Protein 3GZ7 (pdb70)

Sequence (191 aa):
FQGIQEIASILVQPGREADFEAGVAQARPLFRARGCHGVALHRSIEAPQRYTLVVDWETVDNHVDFRQSADFQEWRKLVGECFAEPPQVHHEQKVLQGIQEIASSILVQPGREADFEAGVAQARPLFRARGCHGVALHRSIEAPQRYTLVVDWETVDNHVDFRQSADFQEWRKLVGECFAEPPQVHHEQKVL

Secondary structure (DSSP, 8-state):
----EEEEEEEBPTT-HHHHHHHHHHHGGG---TTEEEEEEEEESSSTTEEEEEEEESSTTT--TTTTSHHHHHHHHHHGGGBSSPPEEEEEEE--/---EEEEEEEBPTT-HHHHHHHHHHTTTT---TTEEEEEEEEESSSTTEEEEEEEESSTTT--TTTTSHHHHHHHHHHGGGBSSPPEEEEEEE--

Radius of gyration: 17.56 Å; Cα contacts (8 Å, |Δi|>4): 369; chains: 2; bounding box: 29×44×44 Å

Structure (mmCIF, N/CA/C/O backbone):
data_3GZ7
#
_entry.id   3GZ7
#
_cell.length_a   103.692
_cell.length_b   55.807
_cell.length_c   40.658
_cell.angle_alpha   90.000
_cell.angle_beta   97.280
_cell.angle_gamma   90.000
#
_symmetry.space_group_name_H-M   'C 1 2 1'
#
loop_
_entity.id
_entity.type
_entity.pdbx_description
1 polymer 'Putative antibiotic biosynthesis monooxygenase'
2 non-polymer 'CITRIC ACID'
3 water water
#
loop_
_atom_site.group_PDB
_atom_site.id
_atom_site.type_symbol
_atom_site.label_atom_id
_atom_site.label_alt_id
_atom_site.label_comp_id
_atom_site.label_asym_id
_atom_site.label_entity_id
_atom_site.label_seq_id
_atom_site.pdbx_PDB_ins_code
_atom_site.Cartn_x
_atom_site.Cartn_y
_atom_site.Cartn_z
_atom_site.occupancy
_atom_site.B_iso_or_equiv
_atom_site.auth_seq_id
_atom_site.auth_comp_id
_atom_site.auth_asym_id
_atom_site.auth_atom_id
_atom_site.pdbx_PDB_model_num
ATOM 1 N N . PHE A 1 17 ? 12.381 34.496 2.871 1.00 53.43 -2 PHE A N 1
ATOM 2 C CA . PHE A 1 17 ? 13.681 34.585 2.117 1.00 54.86 -2 PHE A CA 1
ATOM 3 C C . PHE A 1 17 ? 13.937 33.362 1.182 1.00 54.69 -2 PHE A C 1
ATOM 4 O O . PHE A 1 17 ? 13.242 32.344 1.260 1.00 52.67 -2 PHE A O 1
ATOM 12 N N . GLN A 1 18 ? 14.933 33.481 0.299 1.00 54.61 -1 GLN A N 1
ATOM 13 C CA . GLN A 1 18 ? 15.235 32.441 -0.693 1.00 53.36 -1 GLN A CA 1
ATOM 14 C C . GLN A 1 18 ? 16.288 31.464 -0.167 1.00 51.72 -1 GLN A C 1
ATOM 15 O O . GLN A 1 18 ? 17.456 31.822 0.017 1.00 53.18 -1 GLN A O 1
ATOM 21 N N . GLY A 1 19 ? 15.852 30.225 0.045 1.00 47.42 0 GLY A N 1
ATOM 22 C CA . GLY A 1 19 ? 16.667 29.175 0.603 1.00 43.31 0 GLY A CA 1
ATOM 23 C C . GLY A 1 19 ? 15.816 28.054 1.186 1.00 36.95 0 GLY A C 1
ATOM 24 O O . GLY A 1 19 ? 14.615 27.993 0.976 1.00 35.74 0 GLY A O 1
ATOM 33 N N . ILE A 1 21 ? 13.714 25.298 3.334 1.00 22.10 2 ILE A N 1
ATOM 34 C CA . ILE A 1 21 ? 12.660 25.226 4.324 1.00 18.34 2 ILE A CA 1
ATOM 35 C C . ILE A 1 21 ? 12.707 23.866 5.037 1.00 16.30 2 ILE A C 1
ATOM 36 O O . ILE A 1 21 ? 13.329 22.923 4.554 1.00 15.72 2 ILE A O 1
ATOM 41 N N . GLN A 1 22 ? 12.111 23.808 6.224 1.00 16.80 3 GLN A N 1
ATOM 42 C CA . GLN A 1 22 ? 11.995 22.574 6.994 1.00 19.30 3 GLN A CA 1
ATOM 43 C C . GLN A 1 22 ? 10.532 22.194 7.182 1.00 17.81 3 GLN A C 1
ATOM 44 O O . GLN A 1 22 ? 9.721 22.997 7.605 1.00 22.46 3 GLN A O 1
ATOM 50 N N . GLU A 1 23 ? 10.196 20.990 6.779 1.00 15.21 4 GLU A N 1
ATOM 51 C CA . GLU A 1 23 ? 8.960 20.360 7.165 1.00 13.93 4 GLU A CA 1
ATOM 52 C C . GLU A 1 23 ? 9.151 19.918 8.595 1.00 13.35 4 GLU A C 1
ATOM 53 O O . GLU A 1 23 ? 10.168 19.300 8.901 1.00 12.28 4 GLU A O 1
ATOM 59 N N . ILE A 1 24 ? 8.174 20.229 9.455 1.00 14.38 5 ILE A N 1
ATOM 60 C CA . ILE A 1 24 ? 8.104 19.747 10.866 1.00 14.05 5 ILE A CA 1
ATOM 61 C C . ILE A 1 24 ? 6.889 18.855 10.982 1.00 13.70 5 ILE A C 1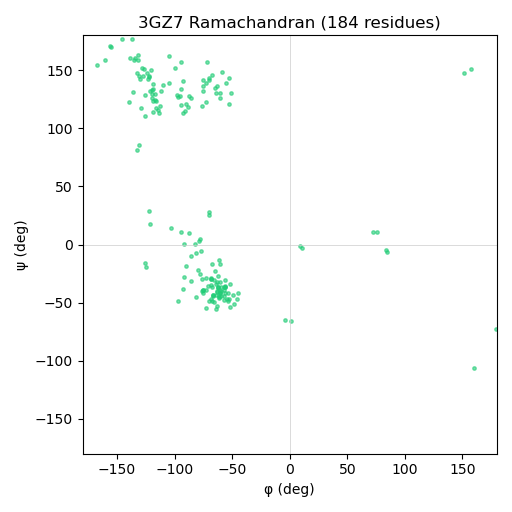
ATOM 62 O O . ILE A 1 24 ? 5.794 19.310 10.771 1.00 13.80 5 ILE A O 1
ATOM 67 N N . ALA A 1 25 ? 7.083 17.575 11.259 1.00 16.26 6 ALA A N 1
ATOM 68 C CA . ALA A 1 25 ? 6.001 16.630 11.456 1.00 12.60 6 ALA A CA 1
ATOM 69 C C . ALA A 1 25 ? 6.009 16.173 12.925 1.00 14.87 6 ALA A C 1
ATOM 70 O O . ALA A 1 25 ? 6.985 15.540 13.364 1.00 14.09 6 ALA A O 1
ATOM 72 N N . SER A 1 26 ? 4.975 16.539 13.688 1.00 13.96 7 SER A N 1
ATOM 73 C CA . SER A 1 26 ? 4.822 16.120 15.079 1.00 14.83 7 SER A CA 1
ATOM 74 C C . SER A 1 26 ? 4.040 14.860 15.090 1.00 15.78 7 SER A C 1
ATOM 75 O O . SER A 1 26 ? 2.857 14.853 14.715 1.00 16.86 7 SER A O 1
ATOM 78 N N . ILE A 1 27 ? 4.692 13.802 15.531 1.00 12.67 8 ILE A N 1
ATOM 79 C CA . ILE A 1 27 ? 4.150 12.465 15.454 1.00 14.50 8 ILE A CA 1
ATOM 80 C C . ILE A 1 27 ? 3.814 11.981 16.871 1.00 14.86 8 ILE A C 1
ATOM 81 O O . ILE A 1 27 ? 4.570 12.250 17.814 1.00 16.33 8 ILE A O 1
ATOM 86 N N . LEU A 1 28 ? 2.660 11.344 17.045 1.00 14.51 9 LEU A N 1
ATOM 87 C CA . LEU A 1 28 ? 2.348 10.637 18.276 1.00 13.38 9 LEU A CA 1
ATOM 88 C C . LEU A 1 28 ? 2.284 9.122 17.976 1.00 15.53 9 LEU A C 1
ATOM 89 O O . LEU A 1 28 ? 1.486 8.670 17.145 1.00 15.36 9 LEU A O 1
ATOM 94 N N . VAL A 1 29 ? 3.161 8.354 18.632 1.00 14.90 10 VAL A N 1
ATOM 95 C CA . VAL A 1 29 ? 3.282 6.939 18.386 1.00 16.58 10 VAL A CA 1
ATOM 96 C C . VAL A 1 29 ? 2.372 6.211 19.388 1.00 18.59 10 VAL A C 1
ATOM 97 O O . VAL A 1 29 ? 2.268 6.598 20.540 1.00 13.70 10 VAL A O 1
ATOM 101 N N . GLN A 1 30 ? 1.707 5.165 18.916 1.00 22.51 11 GLN A N 1
ATOM 102 C CA . GLN A 1 30 ? 0.938 4.255 19.758 1.00 25.25 11 GLN A CA 1
ATOM 103 C C . GLN A 1 30 ? 1.815 3.657 20.886 1.00 26.68 11 GLN A C 1
ATOM 104 O O . GLN A 1 30 ? 2.979 3.272 20.651 1.00 23.41 11 GLN A O 1
ATOM 110 N N . PRO A 1 31 ? 1.241 3.550 22.105 1.00 29.66 12 PRO A N 1
ATOM 111 C CA . PRO A 1 31 ? 1.976 3.062 23.272 1.00 29.01 12 PRO A CA 1
ATOM 112 C C . PRO A 1 31 ? 2.659 1.749 22.971 1.00 28.91 12 PRO A C 1
ATOM 113 O O . PRO A 1 31 ? 2.014 0.844 22.446 1.00 28.98 12 PRO A O 1
ATOM 117 N N . GLY A 1 32 ? 3.948 1.638 23.290 1.00 29.87 13 GLY A N 1
ATOM 118 C CA . GLY A 1 32 ? 4.689 0.435 22.983 1.00 30.00 13 GLY A CA 1
ATOM 119 C C . GLY A 1 32 ? 5.273 0.302 21.581 1.00 30.37 13 GLY A C 1
ATOM 120 O O . GLY A 1 32 ? 5.991 -0.654 21.326 1.00 32.16 13 GLY A O 1
ATOM 121 N N . ARG A 1 33 ? 5.007 1.238 20.666 1.00 30.14 14 ARG A N 1
ATOM 122 C CA . ARG A 1 33 ? 5.461 1.089 19.253 1.00 30.55 14 ARG A CA 1
ATOM 123 C C . ARG A 1 33 ? 6.700 1.938 18.885 1.00 28.99 14 ARG A C 1
ATOM 124 O O . ARG A 1 33 ? 7.059 2.090 17.721 1.00 25.54 14 ARG A O 1
ATOM 132 N N . GLU A 1 34 ? 7.372 2.446 19.908 1.00 27.20 15 GLU A N 1
ATOM 133 C CA . GLU A 1 34 ? 8.397 3.439 19.733 1.00 27.20 15 GLU A CA 1
ATOM 134 C C . GLU A 1 34 ? 9.604 2.845 19.032 1.00 26.13 15 GLU A C 1
ATOM 135 O O . GLU A 1 34 ? 10.114 3.439 18.098 1.00 25.19 15 GLU A O 1
ATOM 141 N N . ALA A 1 35 ? 10.054 1.671 19.480 1.00 26.82 16 ALA A N 1
ATOM 142 C CA . ALA A 1 35 ? 11.200 0.984 18.887 1.00 26.99 16 ALA A CA 1
ATOM 143 C C . ALA A 1 35 ? 10.913 0.600 17.442 1.00 26.50 16 ALA A C 1
ATOM 144 O O . ALA A 1 35 ? 11.774 0.698 16.564 1.00 28.99 16 ALA A O 1
ATOM 146 N N . ASP A 1 36 ? 9.689 0.153 17.207 1.00 28.57 17 ASP A N 1
ATOM 147 C CA . ASP A 1 36 ? 9.225 -0.216 15.882 1.00 27.71 17 ASP A CA 1
ATOM 148 C C . ASP A 1 36 ? 9.269 1.017 14.997 1.00 25.52 17 ASP A C 1
ATOM 149 O O . ASP A 1 36 ? 9.578 0.927 13.802 1.00 21.92 17 ASP A O 1
ATOM 154 N N . PHE A 1 37 ? 8.941 2.166 15.589 1.00 23.98 18 PHE A N 1
ATOM 155 C CA . PHE A 1 37 ? 8.813 3.396 14.812 1.00 23.64 18 PHE A CA 1
ATOM 156 C C . PHE A 1 37 ? 10.190 3.852 14.416 1.00 20.99 18 PHE A C 1
ATOM 157 O O . PHE A 1 37 ? 10.481 4.050 13.241 1.00 21.19 18 PHE A O 1
ATOM 165 N N . GLU A 1 38 ? 11.048 4.004 15.420 1.00 22.19 19 GLU A N 1
ATOM 166 C CA . GLU A 1 38 ? 12.448 4.342 15.179 1.00 19.54 19 GLU A CA 1
ATOM 167 C C . GLU A 1 38 ? 13.057 3.446 14.123 1.00 17.69 19 GLU A C 1
ATOM 168 O O . GLU A 1 38 ? 13.622 3.975 13.190 1.00 19.93 19 GLU A O 1
ATOM 174 N N . ALA A 1 39 ? 12.924 2.120 14.263 1.00 17.65 20 ALA A N 1
ATOM 175 C CA . ALA A 1 39 ? 13.400 1.148 13.225 1.00 20.52 20 ALA A CA 1
ATOM 176 C C . ALA A 1 39 ? 12.850 1.467 11.838 1.00 20.16 20 ALA A C 1
ATOM 177 O O . ALA A 1 39 ? 13.595 1.526 10.835 1.00 22.80 20 ALA A O 1
ATOM 179 N N . GLY A 1 40 ? 11.547 1.727 11.785 1.00 20.58 21 GLY A N 1
ATOM 180 C CA . GLY A 1 40 ? 10.881 2.131 10.536 1.00 18.36 21 GLY A CA 1
ATOM 181 C C . GLY A 1 40 ? 11.360 3.414 9.919 1.00 18.91 21 GLY A C 1
ATOM 182 O O . GLY A 1 40 ? 11.555 3.466 8.739 1.00 17.49 21 GLY A O 1
ATOM 183 N N . VAL A 1 41 ? 11.517 4.477 10.717 1.00 19.27 22 VAL A N 1
ATOM 184 C CA . VAL A 1 41 ? 12.129 5.705 10.207 1.00 15.30 22 VAL A CA 1
ATOM 185 C C . VAL A 1 41 ? 13.572 5.469 9.704 1.00 18.42 22 VAL A C 1
ATOM 186 O O . VAL A 1 41 ? 13.959 6.001 8.651 1.00 17.96 22 VAL A O 1
ATOM 190 N N . ALA A 1 42 ? 14.367 4.675 10.431 1.00 17.56 23 ALA A N 1
ATOM 191 C CA . ALA A 1 42 ? 15.781 4.447 10.074 1.00 18.30 23 ALA A CA 1
ATOM 192 C C . ALA A 1 42 ? 15.882 3.809 8.687 1.00 19.99 23 ALA A C 1
ATOM 193 O O . ALA A 1 42 ? 16.660 4.214 7.839 1.00 19.73 23 ALA A O 1
ATOM 195 N N . GLN A 1 43 ? 14.993 2.865 8.452 1.00 23.10 24 GLN A N 1
ATOM 196 C CA . GLN A 1 43 ? 14.875 2.158 7.191 1.00 22.52 24 GLN A CA 1
ATOM 197 C C . GLN A 1 43 ? 14.279 2.968 6.053 1.00 20.67 24 GLN A C 1
ATOM 198 O O . GLN A 1 43 ? 14.555 2.718 4.894 1.00 20.74 24 GLN A O 1
ATOM 204 N N . ALA A 1 44 ? 13.440 3.920 6.402 1.00 22.51 25 ALA A N 1
ATOM 205 C CA . ALA A 1 44 ? 12.692 4.717 5.444 1.00 21.85 25 ALA A CA 1
ATOM 206 C C . ALA A 1 44 ? 13.465 5.967 5.035 1.00 25.71 25 ALA A C 1
ATOM 207 O O . ALA A 1 44 ? 13.175 6.565 4.014 1.00 26.07 25 ALA A O 1
ATOM 209 N N . ARG A 1 45 ? 14.457 6.351 5.840 1.00 28.20 26 ARG A N 1
ATOM 210 C CA . ARG A 1 45 ? 15.256 7.560 5.628 1.00 27.57 26 ARG A CA 1
ATOM 211 C C . ARG A 1 45 ? 15.757 7.814 4.205 1.00 26.44 26 ARG A C 1
ATOM 212 O O . ARG A 1 45 ? 15.622 8.951 3.745 1.00 25.84 26 ARG A O 1
ATOM 220 N N . PRO A 1 46 ? 16.333 6.789 3.520 1.00 24.50 27 PRO A N 1
ATOM 221 C CA . PRO A 1 46 ? 16.714 6.830 2.087 1.00 23.55 27 PRO A CA 1
ATOM 222 C C . PRO A 1 46 ? 15.604 7.173 1.066 1.00 24.63 27 PRO A C 1
ATOM 223 O O . PRO A 1 46 ? 15.899 7.748 0.013 1.00 28.63 27 PRO A O 1
ATOM 227 N N . LEU A 1 47 ? 14.357 6.812 1.363 1.00 24.58 28 LEU A N 1
ATOM 228 C CA . LEU A 1 47 ? 13.186 7.303 0.618 1.00 23.29 28 LEU A CA 1
ATOM 229 C C . LEU A 1 47 ? 13.129 8.796 0.557 1.00 25.51 28 LEU A C 1
ATOM 230 O O . LEU A 1 47 ? 12.832 9.376 -0.501 1.00 30.17 28 LEU A O 1
ATOM 235 N N . PHE A 1 48 ? 13.331 9.434 1.704 1.00 25.39 29 PHE A N 1
ATOM 236 C CA . PHE A 1 48 ? 13.354 10.890 1.768 1.00 25.59 29 PHE A CA 1
ATOM 237 C C . PHE A 1 48 ? 14.601 11.504 1.084 1.00 26.55 29 PHE A C 1
ATOM 238 O O . PHE A 1 48 ? 14.472 12.447 0.323 1.00 26.96 29 PHE A O 1
ATOM 262 N N . ARG A 1 50 ? 16.556 10.504 -1.255 1.00 24.92 31 ARG A N 1
ATOM 263 C CA . ARG A 1 50 ? 16.384 10.475 -2.714 1.00 24.76 31 ARG A CA 1
ATOM 264 C C . ARG A 1 50 ? 15.134 11.246 -3.251 1.00 24.73 31 ARG A C 1
ATOM 265 O O . ARG A 1 50 ? 14.959 11.326 -4.465 1.00 24.01 31 ARG A O 1
ATOM 273 N N . ALA A 1 51 ? 14.291 11.822 -2.388 1.00 23.72 32 ALA A N 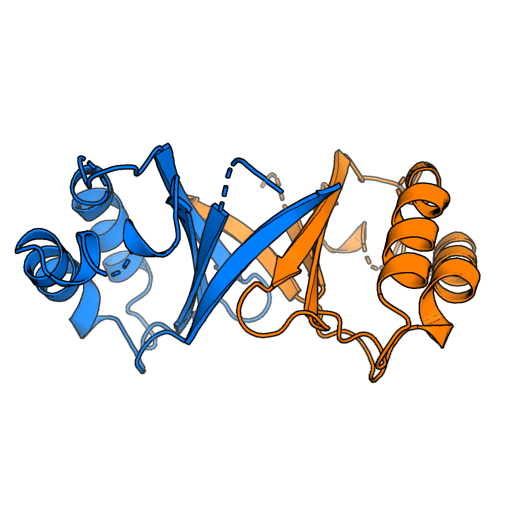1
ATOM 274 C CA . ALA A 1 51 ? 13.166 12.631 -2.863 1.00 20.26 32 ALA A CA 1
ATOM 275 C C . ALA A 1 51 ? 13.686 13.903 -3.513 1.00 19.73 32 ALA A C 1
ATOM 276 O O . ALA A 1 51 ? 14.717 14.446 -3.109 1.00 20.55 32 ALA A O 1
ATOM 278 N N . ARG A 1 52 ? 12.989 14.362 -4.546 1.00 18.28 33 ARG A N 1
ATOM 279 C CA . ARG A 1 52 ? 13.319 15.624 -5.229 1.00 17.63 33 ARG A CA 1
ATOM 280 C C . ARG A 1 52 ? 13.432 16.824 -4.268 1.00 17.50 33 ARG A C 1
ATOM 281 O O . ARG A 1 52 ? 12.476 17.107 -3.535 1.00 13.78 33 ARG A O 1
ATOM 289 N N . GLY A 1 53 ? 14.604 17.479 -4.243 1.00 15.43 34 GLY A N 1
ATOM 290 C CA . GLY A 1 53 ? 14.855 18.629 -3.398 1.00 16.27 34 GLY A CA 1
ATOM 291 C C . GLY A 1 53 ? 15.016 18.428 -1.899 1.00 15.91 34 GLY A C 1
ATOM 292 O O . GLY A 1 53 ? 14.985 19.408 -1.152 1.00 15.98 34 GLY A O 1
ATOM 293 N N . CYS A 1 54 ? 15.134 17.172 -1.472 1.00 16.97 35 CYS A N 1
ATOM 294 C CA . CYS A 1 54 ? 15.397 16.815 -0.103 1.00 18.02 35 CYS A CA 1
ATOM 295 C C . CYS A 1 54 ? 16.903 16.823 0.174 1.00 20.12 35 CYS A C 1
ATOM 296 O O . CYS A 1 54 ? 17.654 16.144 -0.532 1.00 16.79 35 CYS A O 1
ATOM 299 N N . HIS A 1 55 ? 17.304 17.578 1.208 1.00 19.11 36 HIS A N 1
ATOM 300 C CA . HIS A 1 55 ? 18.680 17.658 1.695 1.00 19.79 36 HIS A CA 1
ATOM 301 C C . HIS A 1 55 ? 18.851 17.283 3.155 1.00 19.07 36 HIS A C 1
ATOM 302 O O . HIS A 1 55 ? 19.769 17.766 3.784 1.00 20.01 36 HIS A O 1
ATOM 309 N N . GLY A 1 56 ? 17.998 16.412 3.703 1.00 18.02 37 GLY A N 1
ATOM 310 C CA . GLY A 1 56 ? 18.210 15.905 5.066 1.00 18.17 37 GLY A CA 1
ATOM 311 C C . GLY A 1 56 ? 16.925 15.519 5.789 1.00 19.61 37 GLY A C 1
ATOM 312 O O . GLY A 1 56 ? 15.882 16.132 5.529 1.00 19.10 37 GLY A O 1
ATOM 313 N N . VAL A 1 57 ? 17.041 14.495 6.656 1.00 18.02 38 VAL A N 1
ATOM 314 C CA . VAL A 1 57 ? 15.995 13.928 7.492 1.00 17.73 38 VAL A CA 1
ATOM 315 C C . VAL A 1 57 ? 16.538 13.592 8.904 1.00 18.82 38 VAL A C 1
ATOM 316 O O . VAL A 1 57 ? 17.510 12.832 9.061 1.00 21.61 38 VAL A O 1
ATOM 320 N N . ALA A 1 58 ? 15.916 14.164 9.931 1.00 15.46 39 ALA A N 1
ATOM 321 C CA . ALA A 1 58 ? 16.281 13.945 11.339 1.00 12.43 39 ALA A CA 1
ATOM 322 C C . ALA A 1 58 ? 15.004 13.598 12.173 1.00 14.91 39 ALA A C 1
ATOM 323 O O . ALA A 1 58 ? 13.874 14.065 11.876 1.00 15.31 39 ALA A O 1
ATOM 325 N N . LEU A 1 59 ? 15.186 12.733 13.159 1.00 14.02 40 LEU A N 1
ATOM 326 C CA . LEU A 1 59 ? 14.110 12.243 14.031 1.00 13.75 40 LEU A CA 1
ATOM 327 C C . LEU A 1 59 ? 14.472 12.657 15.448 1.00 13.08 40 LEU A C 1
ATOM 328 O O . LEU A 1 59 ? 15.608 12.439 15.893 1.00 12.34 40 LEU A O 1
ATOM 333 N N . HIS A 1 60 ? 13.560 13.348 16.110 1.00 12.12 41 HIS A N 1
ATOM 334 C CA . HIS A 1 60 ? 13.766 13.788 17.478 1.00 12.06 41 HIS A CA 1
ATOM 335 C C . HIS A 1 60 ? 12.673 13.188 18.335 1.00 11.97 41 HIS A C 1
ATOM 336 O O . HIS A 1 60 ? 11.580 12.957 17.858 1.00 9.79 41 HIS A O 1
ATOM 343 N N . ARG A 1 61 ? 12.994 12.948 19.604 1.00 13.82 42 ARG A N 1
ATOM 344 C CA . ARG A 1 61 ? 12.061 12.409 20.569 1.00 15.85 42 ARG A CA 1
ATOM 345 C C . ARG A 1 61 ? 11.868 13.344 21.766 1.00 14.48 42 ARG A C 1
ATOM 346 O O . ARG A 1 61 ? 12.831 13.789 22.363 1.00 11.71 42 ARG A O 1
ATOM 354 N N . SER A 1 62 ? 10.604 13.583 22.126 1.00 14.02 43 SER A N 1
ATOM 355 C CA . SER A 1 62 ? 10.270 14.371 23.296 1.00 15.93 43 SER A CA 1
ATOM 356 C C . SER A 1 62 ? 10.720 13.707 24.593 1.00 16.47 43 SER A C 1
ATOM 357 O O . SER A 1 62 ? 10.494 12.522 24.795 1.00 17.68 43 SER A O 1
ATOM 360 N N . ILE A 1 63 ? 11.322 14.489 25.476 1.00 13.88 44 ILE A N 1
ATOM 361 C CA . ILE A 1 63 ? 11.686 14.038 26.827 1.00 15.64 44 ILE A CA 1
ATOM 362 C C . ILE A 1 63 ? 10.452 13.951 27.762 1.00 14.82 44 ILE A C 1
ATOM 363 O O . ILE A 1 63 ? 10.305 12.994 28.491 1.00 14.03 44 ILE A O 1
ATOM 368 N N . GLU A 1 64 ? 9.559 14.930 27.704 1.00 17.05 45 GLU A N 1
ATOM 369 C CA . GLU A 1 64 ? 8.381 14.965 28.557 1.00 18.13 45 GLU A CA 1
ATOM 370 C C . GLU A 1 64 ? 7.266 13.985 28.112 1.00 19.66 45 GLU A C 1
ATOM 371 O O . GLU A 1 64 ? 6.519 13.473 28.928 1.00 23.01 45 GLU A O 1
ATOM 377 N N . ALA A 1 65 ? 7.188 13.705 26.827 1.00 19.97 46 ALA A N 1
ATOM 378 C CA . ALA A 1 65 ? 6.154 12.852 26.266 1.00 19.86 46 ALA A CA 1
ATOM 379 C C . ALA A 1 65 ? 6.868 11.866 25.333 1.00 19.82 46 ALA A C 1
ATOM 380 O O . ALA A 1 65 ? 6.932 12.072 24.118 1.00 21.59 46 ALA A O 1
ATOM 382 N N . PRO A 1 66 ? 7.438 10.800 25.908 1.00 20.29 47 PRO A N 1
ATOM 383 C CA . PRO A 1 66 ? 8.242 9.867 25.121 1.00 20.67 47 PRO A CA 1
ATOM 384 C C . PRO A 1 66 ? 7.567 9.119 23.958 1.00 17.07 47 PRO A C 1
ATOM 385 O O . PRO A 1 66 ? 8.275 8.632 23.071 1.00 14.03 47 PRO A O 1
ATOM 389 N N . GLN A 1 67 ? 6.241 9.066 23.910 1.00 17.86 48 GLN A N 1
ATOM 390 C CA . GLN A 1 67 ? 5.578 8.603 22.700 1.00 17.04 48 GLN A CA 1
ATOM 391 C C . GLN A 1 67 ? 5.557 9.684 21.589 1.00 16.92 48 GLN A C 1
ATOM 392 O O . GLN A 1 67 ? 5.120 9.368 20.515 1.00 13.31 48 GLN A O 1
ATOM 398 N N . ARG A 1 68 ? 6.024 10.933 21.841 1.00 13.15 49 ARG A N 1
ATOM 399 C CA . ARG A 1 68 ? 5.995 11.966 20.828 1.00 13.62 49 ARG A CA 1
ATOM 400 C C . ARG A 1 68 ? 7.396 12.206 20.258 1.00 16.87 49 ARG A C 1
ATOM 401 O O . ARG A 1 68 ? 8.402 12.259 21.008 1.00 15.65 49 ARG A O 1
ATOM 409 N N . TYR A 1 69 ? 7.409 12.377 18.930 1.00 16.89 50 TYR A N 1
ATOM 410 C CA . TYR A 1 69 ? 8.575 12.546 18.123 1.00 15.84 50 TYR A CA 1
ATOM 411 C C . TYR A 1 69 ? 8.317 13.704 17.144 1.00 17.39 50 TYR A C 1
ATOM 412 O O . TYR A 1 69 ? 7.154 14.086 16.888 1.00 13.82 50 TYR A O 1
ATOM 421 N N . THR A 1 70 ? 9.413 14.262 16.613 1.00 15.74 51 THR A N 1
ATOM 422 C CA . THR A 1 70 ? 9.367 15.295 15.602 1.00 15.45 51 THR A CA 1
ATOM 423 C C . THR A 1 70 ? 10.290 14.859 14.463 1.00 16.27 51 THR A C 1
ATOM 424 O O . THR A 1 70 ? 11.512 14.711 14.661 1.00 16.51 51 THR A O 1
ATOM 428 N N . LEU A 1 71 ? 9.720 14.664 13.284 1.00 12.76 52 LEU A N 1
ATOM 429 C CA . LEU A 1 71 ? 10.541 14.495 12.073 1.00 13.79 52 LEU A CA 1
ATOM 430 C C . LEU A 1 71 ? 10.819 15.869 11.496 1.00 12.54 52 LEU A C 1
ATOM 431 O O . LEU A 1 71 ? 9.871 16.614 11.275 1.00 10.00 52 LEU A O 1
ATOM 436 N N . VAL A 1 72 ? 12.104 16.175 11.251 1.00 11.25 53 VAL A N 1
ATOM 437 C CA . VAL A 1 72 ? 12.524 17.436 10.608 1.00 13.80 53 VAL A CA 1
ATOM 438 C C . VAL A 1 72 ? 13.176 17.082 9.284 1.00 14.77 53 VAL A C 1
ATOM 439 O O . VAL A 1 72 ? 14.154 16.332 9.258 1.00 16.07 53 VAL A O 1
ATOM 443 N N . VAL A 1 73 ? 12.563 17.549 8.180 1.00 16.22 54 VAL A N 1
ATOM 444 C CA . VAL A 1 73 ? 12.994 17.227 6.818 1.00 14.65 54 VAL A CA 1
ATOM 445 C C . VAL A 1 73 ? 13.365 18.512 6.112 1.00 14.39 54 VAL A C 1
ATOM 446 O O . VAL A 1 73 ? 12.598 19.462 6.134 1.00 15.79 54 VAL A O 1
ATOM 450 N N . ASP A 1 74 ? 14.556 18.541 5.505 1.00 15.23 55 ASP A N 1
ATOM 451 C CA . ASP A 1 74 ? 15.034 19.713 4.755 1.00 15.53 55 ASP A CA 1
ATOM 452 C C . ASP A 1 74 ? 14.616 19.595 3.309 1.00 14.51 55 ASP A C 1
ATOM 453 O O . ASP A 1 74 ? 14.942 18.622 2.664 1.00 13.60 55 ASP A O 1
ATOM 458 N N . TRP A 1 75 ? 13.846 20.596 2.856 1.00 15.61 56 TRP A N 1
ATOM 459 C CA . TRP A 1 75 ? 13.349 20.752 1.497 1.00 9.89 56 TRP A CA 1
ATOM 460 C C . TRP A 1 75 ? 13.800 22.072 0.898 1.00 11.35 56 TRP A C 1
ATOM 461 O O . TRP A 1 75 ? 13.886 23.089 1.572 1.00 10.63 56 TRP A O 1
ATOM 472 N N . GLU A 1 76 ? 14.064 22.065 -0.400 1.00 15.95 57 GLU A N 1
ATOM 473 C CA . GLU A 1 76 ? 14.370 23.314 -1.113 1.00 16.27 57 GLU A CA 1
ATOM 474 C C . GLU A 1 76 ? 13.177 24.248 -1.174 1.00 17.68 57 GLU A C 1
ATOM 475 O O . GLU A 1 76 ? 13.329 25.452 -0.998 1.00 18.52 57 GLU A O 1
ATOM 481 N N . THR A 1 77 ? 12.009 23.670 -1.458 1.00 16.90 58 THR A N 1
ATOM 482 C CA . THR A 1 77 ? 10.727 24.348 -1.461 1.00 15.50 58 THR A CA 1
ATOM 483 C C . THR A 1 77 ? 9.635 23.506 -0.746 1.00 14.47 58 THR A C 1
ATOM 484 O O . THR A 1 77 ? 9.771 22.285 -0.621 1.00 15.65 58 THR A O 1
ATOM 488 N N . VAL A 1 78 ? 8.564 24.173 -0.307 1.00 13.33 59 VAL A N 1
ATOM 489 C CA . VAL A 1 78 ? 7.386 23.491 0.280 1.00 15.77 59 VAL A CA 1
ATOM 490 C C . VAL A 1 78 ? 6.760 22.587 -0.769 1.00 13.23 59 VAL A C 1
ATOM 491 O O . VAL A 1 78 ? 6.290 21.487 -0.416 1.00 12.52 59 VAL A O 1
ATOM 495 N N . ASP A 1 79 ? 6.737 23.012 -2.042 1.00 13.05 60 ASP A N 1
ATOM 496 C CA . ASP A 1 79 ? 6.139 22.116 -3.082 1.00 13.96 60 ASP A CA 1
ATOM 497 C C . ASP A 1 79 ? 6.944 20.836 -3.273 1.00 15.98 60 ASP A C 1
ATOM 498 O O . ASP A 1 79 ? 6.376 19.804 -3.622 1.00 16.86 60 ASP A O 1
ATOM 503 N N . A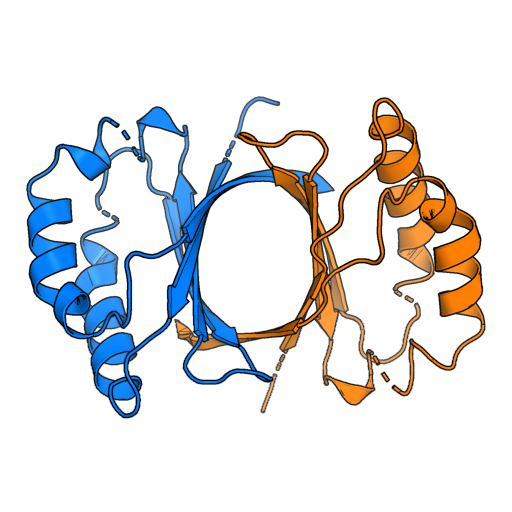SN A 1 80 ? 8.258 20.878 -3.067 1.00 14.37 61 ASN A N 1
ATOM 504 C CA . ASN A 1 80 ? 9.058 19.635 -3.155 1.00 13.11 61 ASN A CA 1
ATOM 505 C C . ASN A 1 80 ? 8.502 18.604 -2.198 1.00 13.74 61 ASN A C 1
ATOM 506 O O . ASN A 1 80 ? 8.459 17.412 -2.503 1.00 12.11 61 ASN A O 1
ATOM 511 N N . HIS A 1 81 ? 8.042 19.072 -1.040 1.00 13.98 62 HIS A N 1
ATOM 512 C CA . HIS A 1 81 ? 7.333 18.201 -0.109 1.00 11.50 62 HIS A CA 1
ATOM 513 C C . HIS A 1 81 ? 5.864 17.915 -0.437 1.00 10.15 62 HIS A C 1
ATOM 514 O O . HIS A 1 81 ? 5.448 16.763 -0.555 1.00 5.75 62 HIS A O 1
ATOM 529 N N . VAL A 1 83 ? 3.697 18.669 -2.911 1.00 11.34 64 VAL A N 1
ATOM 530 C CA . VAL A 1 83 ? 3.324 18.219 -4.233 1.00 9.32 64 VAL A CA 1
ATOM 531 C C . VAL A 1 83 ? 4.175 17.015 -4.610 1.00 11.76 64 VAL A C 1
ATOM 532 O O . VAL A 1 83 ? 3.658 15.889 -4.728 1.00 9.66 64 VAL A O 1
ATOM 536 N N . ASP A 1 84 ? 5.491 17.224 -4.759 1.00 14.26 65 ASP A N 1
ATOM 537 C CA . ASP A 1 84 ? 6.377 16.172 -5.325 1.00 13.54 65 ASP A CA 1
ATOM 538 C C . ASP A 1 84 ? 6.469 14.903 -4.445 1.00 13.31 65 ASP A C 1
ATOM 539 O O . ASP A 1 84 ? 6.208 13.788 -4.929 1.00 13.53 65 ASP A O 1
ATOM 544 N N . PHE A 1 85 ? 6.849 15.058 -3.185 1.00 13.08 66 PHE A N 1
ATOM 545 C CA . PHE A 1 85 ? 7.017 13.892 -2.324 1.00 15.75 66 PHE A CA 1
ATOM 546 C C . PHE A 1 85 ? 5.665 13.225 -2.077 1.00 15.45 66 PHE A C 1
ATOM 547 O O . PHE A 1 85 ? 5.521 12.005 -2.184 1.00 16.19 66 PHE A O 1
ATOM 555 N N . ARG A 1 86 ? 4.659 14.042 -1.799 1.00 15.65 67 ARG A N 1
ATOM 556 C CA . ARG A 1 86 ? 3.324 13.528 -1.523 1.00 13.07 67 ARG A CA 1
ATOM 557 C C . ARG A 1 86 ? 2.656 12.767 -2.675 1.00 13.46 67 ARG A C 1
ATOM 558 O O . ARG A 1 86 ? 1.799 11.928 -2.439 1.00 12.04 67 ARG A O 1
ATOM 566 N N . GLN A 1 87 ? 3.021 13.077 -3.916 1.00 13.77 68 GLN A N 1
ATOM 567 C CA . GLN A 1 87 ? 2.476 12.360 -5.086 1.00 13.77 68 GLN A CA 1
ATOM 568 C C . GLN A 1 87 ? 3.347 11.146 -5.513 1.00 14.73 68 GLN A C 1
ATOM 569 O O . GLN A 1 87 ? 3.019 10.478 -6.468 1.00 14.86 68 GLN A O 1
ATOM 575 N N . SER A 1 88 ? 4.451 10.859 -4.813 1.00 13.88 69 SER A N 1
ATOM 576 C CA . SER A 1 88 ? 5.384 9.830 -5.266 1.00 13.41 69 SER A CA 1
ATOM 577 C C . SER A 1 88 ? 5.041 8.525 -4.597 1.00 16.73 69 SER A C 1
ATOM 578 O O . SER A 1 88 ? 4.450 8.505 -3.511 1.00 16.85 69 SER A O 1
ATOM 581 N N . ALA A 1 89 ? 5.451 7.442 -5.235 1.00 17.63 70 ALA A N 1
ATOM 582 C CA . ALA A 1 89 ? 5.286 6.102 -4.710 1.00 19.05 70 ALA A CA 1
ATOM 583 C C . ALA A 1 89 ? 6.110 5.935 -3.446 1.00 18.40 70 ALA A C 1
ATOM 584 O O . ALA A 1 89 ? 5.788 5.086 -2.636 1.00 19.54 70 ALA A O 1
ATOM 586 N N . ASP A 1 90 ? 7.152 6.742 -3.246 1.00 20.16 71 ASP A N 1
ATOM 587 C CA . ASP A 1 90 ? 7.934 6.642 -1.978 1.00 19.64 71 ASP A CA 1
ATOM 588 C C . ASP A 1 90 ? 7.159 7.095 -0.769 1.00 19.23 71 ASP A C 1
ATOM 589 O O . ASP A 1 90 ? 7.375 6.572 0.325 1.00 20.83 71 ASP A O 1
ATOM 594 N N . PHE A 1 91 ? 6.222 8.010 -0.959 1.00 20.34 72 PHE A N 1
ATOM 595 C CA . PHE A 1 91 ? 5.283 8.362 0.133 1.00 21.07 72 PHE A CA 1
ATOM 596 C C . PHE A 1 91 ? 4.413 7.175 0.538 1.00 19.15 72 PHE A C 1
ATOM 597 O O . PHE A 1 91 ? 4.186 6.926 1.713 1.00 18.04 72 PHE A O 1
ATOM 605 N N . GLN A 1 92 ? 3.955 6.430 -0.455 1.00 21.53 73 GLN A N 1
ATOM 606 C CA . GLN A 1 92 ? 3.172 5.229 -0.231 1.00 22.31 73 GLN A CA 1
ATOM 607 C C . GLN A 1 92 ? 4.000 4.164 0.510 1.00 22.47 73 GLN A C 1
ATOM 608 O O . GLN A 1 92 ? 3.471 3.420 1.340 1.00 22.17 73 GLN A O 1
ATOM 614 N N . GLU A 1 93 ? 5.299 4.112 0.230 1.00 23.11 74 GLU A N 1
ATOM 615 C CA . GLU A 1 93 ? 6.221 3.186 0.906 1.00 22.33 74 GLU A CA 1
ATOM 616 C C . GLU A 1 93 ? 6.581 3.643 2.359 1.00 21.59 74 GLU A C 1
ATOM 617 O O . GLU A 1 93 ? 6.673 2.831 3.284 1.00 20.11 74 GLU A O 1
ATOM 623 N N . TRP A 1 94 ? 6.769 4.942 2.546 1.00 19.78 75 TRP A N 1
ATOM 624 C CA . TRP A 1 94 ? 6.899 5.512 3.871 1.00 19.86 75 TRP A CA 1
ATOM 625 C C . TRP A 1 94 ? 5.696 5.095 4.731 1.00 17.84 75 TRP A C 1
ATOM 626 O O . TRP A 1 94 ? 5.869 4.645 5.836 1.00 18.58 75 TRP A O 1
ATOM 637 N N . ARG A 1 95 ? 4.483 5.246 4.223 1.00 20.90 76 ARG A N 1
ATOM 638 C CA . ARG A 1 95 ? 3.288 4.926 5.001 1.00 24.52 76 ARG A CA 1
ATOM 639 C C . ARG A 1 95 ? 3.143 3.443 5.271 1.00 27.03 76 ARG A C 1
ATOM 640 O O . ARG A 1 95 ? 2.717 3.075 6.346 1.00 27.85 76 ARG A O 1
ATOM 648 N N . LYS A 1 96 ? 3.546 2.604 4.326 1.00 26.10 77 LYS A N 1
ATOM 649 C CA . LYS A 1 96 ? 3.676 1.163 4.582 1.00 31.76 77 LYS A CA 1
ATOM 650 C C . LYS A 1 96 ? 4.704 0.790 5.656 1.00 29.09 77 LYS A C 1
ATOM 651 O O . LYS A 1 96 ? 4.486 -0.135 6.422 1.00 25.87 77 LYS A O 1
ATOM 657 N N . LEU A 1 97 ? 5.818 1.518 5.715 1.00 28.87 78 LEU A N 1
ATOM 658 C CA . LEU A 1 97 ? 6.850 1.285 6.721 1.00 27.80 78 LEU A CA 1
ATOM 659 C C . LEU A 1 97 ? 6.488 1.800 8.147 1.00 27.97 78 LEU A C 1
ATOM 660 O O . LEU A 1 97 ? 6.837 1.150 9.111 1.00 23.94 78 LEU A O 1
ATOM 665 N N . VAL A 1 98 ? 5.841 2.958 8.293 1.00 26.83 79 VAL A N 1
ATOM 666 C CA . VAL A 1 98 ? 5.613 3.523 9.631 1.00 25.27 79 VAL A CA 1
ATOM 667 C C . VAL A 1 98 ? 4.177 3.873 10.014 1.00 24.02 79 VAL A C 1
ATOM 668 O O . VAL A 1 98 ? 3.878 4.062 11.214 1.00 21.87 79 VAL A O 1
ATOM 672 N N . GLY A 1 99 ? 3.296 3.949 9.033 1.00 22.44 80 GLY A N 1
ATOM 673 C CA . GLY A 1 99 ? 1.877 4.255 9.276 1.00 22.36 80 GLY A CA 1
ATOM 674 C C . GLY A 1 99 ? 1.177 3.533 10.412 1.00 22.54 80 GLY A C 1
ATOM 675 O O . GLY A 1 99 ? 0.431 4.162 11.139 1.00 21.58 80 GLY A O 1
ATOM 676 N N . GLU A 1 100 ? 1.430 2.226 10.584 1.00 23.14 81 GLU A N 1
ATOM 677 C CA . GLU A 1 100 ? 0.787 1.406 11.635 1.00 21.59 81 GLU A CA 1
ATOM 678 C C . GLU A 1 100 ? 1.230 1.801 13.057 1.00 22.64 81 GLU A C 1
ATOM 679 O O . GLU A 1 100 ? 0.620 1.402 14.055 1.00 23.32 81 GLU A O 1
ATOM 681 N N . CYS A 1 101 ? 2.334 2.539 13.136 1.00 24.18 82 CYS A N 1
ATOM 682 C CA . CYS A 1 101 ? 2.871 3.041 14.379 1.00 22.97 82 CYS A CA 1
ATOM 683 C C . CYS A 1 101 ? 2.145 4.240 14.890 1.00 20.42 82 CYS A C 1
ATOM 684 O O . CYS A 1 101 ? 2.192 4.482 16.075 1.00 15.24 82 CYS A O 1
ATOM 687 N N . PHE A 1 102 ? 1.501 5.006 14.006 1.00 19.62 83 PHE A N 1
ATOM 688 C CA . PHE A 1 102 ? 0.874 6.275 14.387 1.00 19.17 83 PHE A CA 1
ATOM 689 C C . PHE A 1 102 ? -0.355 6.078 15.257 1.00 18.21 83 PHE A C 1
ATOM 690 O O . PHE A 1 102 ? -1.127 5.200 15.014 1.00 16.16 83 PHE A O 1
ATOM 698 N N . ALA A 1 103 ? -0.554 6.943 16.252 1.00 19.38 84 ALA A N 1
ATOM 699 C CA . ALA A 1 103 ? -1.777 6.937 17.083 1.00 16.33 84 ALA A CA 1
ATOM 700 C C . ALA A 1 103 ? -2.842 7.768 16.364 1.00 20.34 84 ALA A C 1
ATOM 701 O O . ALA A 1 103 ? -4.037 7.444 16.422 1.00 18.39 84 ALA A O 1
ATOM 703 N N . GLU A 1 104 ? -2.384 8.792 15.622 1.00 21.42 85 GLU A N 1
ATOM 704 C CA . GLU A 1 104 ? -3.213 9.620 14.740 1.00 19.19 85 GLU A CA 1
ATOM 705 C C . GLU A 1 104 ? -2.315 10.263 13.631 1.00 21.86 85 GLU A C 1
ATOM 706 O O . GLU A 1 104 ? -1.086 10.142 13.684 1.00 17.80 85 GLU A O 1
ATOM 712 N N . PRO A 1 105 ? -2.918 10.914 12.616 1.00 22.84 86 PRO A N 1
ATOM 713 C CA . PRO A 1 105 ? -2.075 11.543 11.581 1.00 22.74 86 PRO A CA 1
ATOM 714 C C . PRO A 1 105 ? -1.217 12.633 12.189 1.00 21.62 86 PRO A C 1
ATOM 715 O O . PRO A 1 105 ? -1.688 13.394 13.067 1.00 21.30 86 PRO A O 1
ATOM 719 N N . PRO A 1 106 ? 0.061 12.668 11.802 1.00 17.06 87 PRO A N 1
ATOM 720 C CA . PRO A 1 106 ? 0.969 13.697 12.301 1.00 15.30 87 PRO A CA 1
ATOM 721 C C . PRO A 1 106 ? 0.476 15.091 11.969 1.00 13.80 87 PRO A C 1
ATOM 722 O O . PRO A 1 106 ? -0.186 15.276 10.965 1.00 18.60 87 PRO A O 1
ATOM 726 N N . GLN A 1 107 ? 0.771 16.052 12.833 1.00 17.41 88 GLN A N 1
ATOM 727 C CA . GLN A 1 107 ? 0.531 17.449 12.567 1.00 19.77 88 GLN A CA 1
ATOM 728 C C . GLN A 1 107 ? 1.773 17.968 11.871 1.00 15.53 88 GLN A C 1
ATOM 729 O O . GLN A 1 107 ? 2.860 17.960 12.441 1.00 14.85 88 GLN A O 1
ATOM 733 N N . VAL A 1 108 ? 1.606 18.444 10.639 1.00 17.27 89 VAL A N 1
ATOM 734 C CA . VAL A 1 108 ? 2.737 18.833 9.775 1.00 15.08 89 VAL A CA 1
ATOM 735 C C . VAL A 1 108 ? 2.638 20.327 9.473 1.00 14.90 89 VAL A C 1
ATOM 736 O O . VAL A 1 108 ? 1.591 20.786 9.063 1.00 18.50 89 VAL A O 1
ATOM 740 N N . HIS A 1 109 ? 3.717 21.085 9.676 1.00 15.64 90 HIS A N 1
ATOM 741 C CA . HIS A 1 109 ? 3.835 22.448 9.154 1.00 12.93 90 HIS A CA 1
ATOM 742 C C . HIS A 1 109 ? 5.237 22.659 8.573 1.00 12.58 90 HIS A C 1
ATOM 743 O O . HIS A 1 109 ? 6.089 21.785 8.631 1.00 7.82 90 HIS A O 1
ATOM 750 N N . HIS A 1 110 ? 5.474 23.828 7.998 1.00 13.65 91 HIS A N 1
ATOM 751 C CA . HIS A 1 110 ? 6.766 24.127 7.414 1.00 11.58 91 HIS A CA 1
ATOM 752 C C . HIS A 1 110 ? 7.340 25.398 8.036 1.00 11.72 91 HIS A C 1
ATOM 753 O O . HIS A 1 110 ? 6.592 26.280 8.458 1.00 10.30 91 HIS A O 1
ATOM 760 N N . GLU A 1 111 ? 8.662 25.460 8.151 1.00 12.89 92 GLU A N 1
ATOM 761 C CA . GLU A 1 111 ? 9.338 26.627 8.752 1.00 16.32 92 GLU A CA 1
ATOM 762 C C . GLU A 1 111 ? 10.498 27.155 7.918 1.00 16.37 92 GLU A C 1
ATOM 763 O O . GLU A 1 111 ? 11.018 26.469 7.062 1.00 13.97 92 GLU A O 1
ATOM 769 N N . GLN A 1 112 ? 10.917 28.375 8.214 1.00 20.35 93 GLN A N 1
ATOM 770 C CA . GLN A 1 112 ? 12.151 28.899 7.686 1.00 23.42 93 GLN A CA 1
ATOM 771 C C . GLN A 1 112 ? 12.979 29.478 8.813 1.00 19.64 93 GLN A C 1
ATOM 772 O O . GLN A 1 112 ? 12.439 30.114 9.710 1.00 17.14 93 GLN A O 1
ATOM 778 N N . LYS A 1 113 ? 14.289 29.293 8.733 1.00 19.59 94 LYS A N 1
ATOM 779 C CA . LYS A 1 113 ? 15.200 29.795 9.741 1.00 20.91 94 LYS A CA 1
ATOM 780 C C . LYS A 1 113 ? 15.444 31.296 9.631 1.00 21.88 94 LYS A C 1
ATOM 781 O O . LYS A 1 113 ? 15.895 31.797 8.608 1.00 21.32 94 LYS A O 1
ATOM 787 N N . VAL A 1 114 ? 15.093 32.009 10.698 1.00 21.57 95 VAL A N 1
ATOM 788 C CA . VAL A 1 114 ? 15.172 33.470 10.776 1.00 20.92 95 VAL A CA 1
ATOM 789 C C . VAL A 1 114 ? 16.520 33.972 11.371 1.00 21.92 95 VAL A C 1
ATOM 790 O O . VAL A 1 114 ? 17.045 35.010 10.961 1.00 22.80 95 VAL A O 1
ATOM 794 N N . LEU A 1 115 ? 17.029 33.255 12.370 1.00 23.47 96 LEU A N 1
ATOM 795 C CA . LEU A 1 115 ? 18.286 33.571 13.078 1.00 23.25 96 LEU A CA 1
ATOM 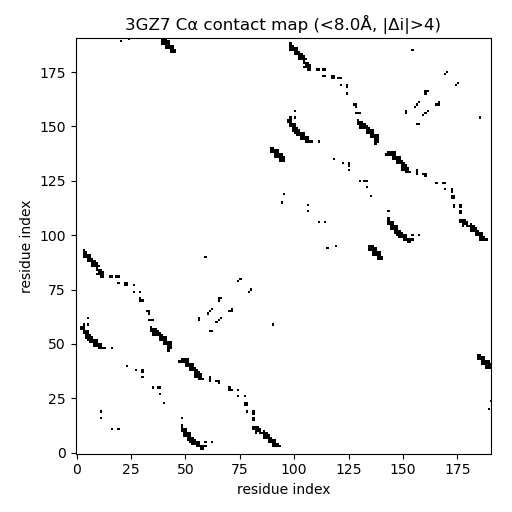796 C C . LEU A 1 115 ? 18.902 32.244 13.523 1.00 26.54 96 LEU A C 1
ATOM 797 O O . LEU A 1 115 ? 18.159 31.323 13.874 1.00 28.64 96 LEU A O 1
ATOM 803 N N . GLN B 1 18 ? 23.316 9.818 27.266 1.00 54.01 -1 GLN B N 1
ATOM 804 C CA . GLN B 1 18 ? 23.649 11.168 27.812 1.00 52.43 -1 GLN B CA 1
ATOM 805 C C . GLN B 1 18 ? 24.392 12.069 26.799 1.00 52.66 -1 GLN B C 1
ATOM 806 O O . GLN B 1 18 ? 25.472 11.711 26.308 1.00 54.08 -1 GLN B O 1
ATOM 812 N N . GLY B 1 19 ? 23.794 13.231 26.504 1.00 48.72 0 GLY B N 1
ATOM 813 C CA . GLY B 1 19 ? 24.332 14.203 25.527 1.00 45.60 0 GLY B CA 1
ATOM 814 C C . GLY B 1 19 ? 23.443 15.439 25.373 1.00 37.81 0 GLY B C 1
ATOM 815 O O . GLY B 1 19 ? 22.642 15.743 26.248 1.00 35.45 0 GLY B O 1
ATOM 824 N N . ILE B 1 21 ? 20.648 18.203 24.594 1.00 20.32 2 ILE B N 1
ATOM 825 C CA . ILE B 1 21 ? 19.177 18.254 24.475 1.00 17.34 2 ILE B CA 1
ATOM 826 C C . ILE B 1 21 ? 18.792 19.587 23.846 1.00 16.02 2 ILE B C 1
ATOM 827 O O . ILE B 1 21 ? 19.565 20.555 23.910 1.00 18.28 2 ILE B O 1
ATOM 832 N N . GLN B 1 22 ? 17.633 19.625 23.184 1.00 17.46 3 GLN B N 1
ATOM 833 C CA . GLN B 1 22 ? 17.058 20.893 22.692 1.00 19.98 3 GLN B CA 1
ATOM 834 C C . GLN B 1 22 ? 15.773 21.252 23.450 1.00 18.28 3 GLN B C 1
ATOM 835 O O . GLN B 1 22 ? 14.922 20.409 23.712 1.00 18.62 3 GLN B O 1
ATOM 841 N N . GLU B 1 23 ? 15.730 22.492 23.873 1.00 15.23 4 GLU B N 1
ATOM 842 C CA . GLU B 1 23 ? 14.539 23.182 24.196 1.00 16.52 4 GLU B CA 1
ATOM 843 C C . GLU B 1 23 ? 13.894 23.525 22.883 1.00 16.04 4 GLU B C 1
ATOM 844 O O . GLU B 1 23 ? 14.537 24.089 21.991 1.00 11.82 4 GLU B O 1
ATOM 850 N N . IL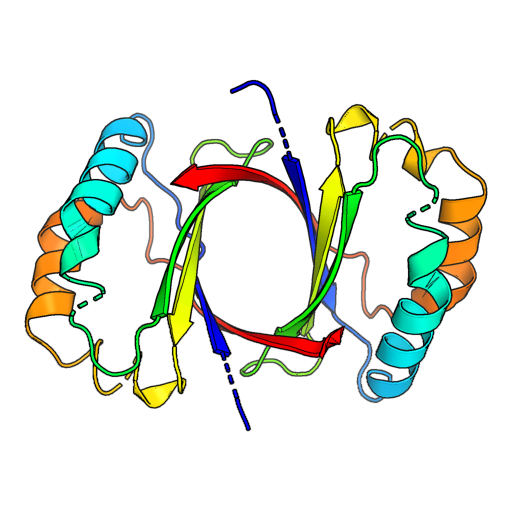E B 1 24 ? 12.578 23.319 22.842 1.00 16.45 5 ILE B N 1
ATOM 851 C CA . ILE B 1 24 ? 11.712 23.693 21.748 1.00 12.22 5 ILE B CA 1
ATOM 852 C C . ILE B 1 24 ? 10.599 24.545 22.342 1.00 13.82 5 ILE B C 1
ATOM 853 O O . ILE B 1 24 ? 9.798 24.050 23.093 1.00 12.45 5 ILE B O 1
ATOM 858 N N . ALA B 1 25 ? 10.595 25.837 22.028 1.00 15.27 6 ALA B N 1
ATOM 859 C CA . ALA B 1 25 ? 9.625 26.808 22.541 1.00 14.55 6 ALA B CA 1
ATOM 860 C C . ALA B 1 25 ? 8.769 27.253 21.344 1.00 15.65 6 ALA B C 1
ATOM 861 O O . ALA B 1 25 ? 9.293 27.864 20.414 1.00 13.64 6 ALA B O 1
ATOM 863 N N A SER B 1 26 ? 7.474 26.894 21.372 0.50 16.20 7 SER B N 1
ATOM 864 N N B SER B 1 26 ? 7.476 26.903 21.364 0.50 16.11 7 SER B N 1
ATOM 865 C CA A SER B 1 26 ? 6.469 27.331 20.390 0.50 15.87 7 SER B CA 1
ATOM 866 C CA B SER B 1 26 ? 6.509 27.337 20.352 0.50 15.66 7 SER B CA 1
ATOM 867 C C A SER B 1 26 ? 5.876 28.665 20.864 0.50 16.33 7 SER B C 1
ATOM 868 C C B SER B 1 26 ? 5.862 28.644 20.836 0.50 16.27 7 SER B C 1
ATOM 869 O O A SER B 1 26 ? 5.314 28.736 21.948 0.50 14.35 7 SER B O 1
ATOM 870 O O B SER B 1 26 ? 5.250 28.671 21.894 0.50 14.44 7 SER B O 1
ATOM 875 N N . ILE B 1 27 ? 6.035 29.720 20.064 1.00 14.96 8 ILE B N 1
ATOM 876 C CA . ILE B 1 27 ? 5.651 31.088 20.462 1.00 17.80 8 ILE B CA 1
ATOM 877 C C . ILE B 1 27 ? 4.645 31.633 19.459 1.00 19.04 8 ILE B C 1
ATOM 878 O O . ILE B 1 27 ? 4.726 31.352 18.288 1.00 19.46 8 ILE B O 1
ATOM 883 N N . LEU B 1 28 ? 3.640 32.358 19.942 1.00 20.56 9 LEU B N 1
ATOM 884 C CA . LEU B 1 28 ? 2.680 33.034 19.078 1.00 15.41 9 LEU B CA 1
ATOM 885 C C . LEU B 1 28 ? 2.810 34.466 19.385 1.00 16.14 9 LEU B C 1
ATOM 886 O O . LEU B 1 28 ? 2.644 34.903 20.516 1.00 16.60 9 LEU B O 1
ATOM 891 N N . VAL B 1 29 ? 3.087 35.220 18.361 1.00 20.33 10 VAL B N 1
ATOM 892 C CA . VAL B 1 29 ? 3.369 36.632 18.489 1.00 18.50 10 VAL B CA 1
ATOM 893 C C . VAL B 1 29 ? 2.064 37.328 18.125 1.00 22.65 10 VAL B C 1
ATOM 894 O O . VAL B 1 29 ? 1.210 36.797 17.375 1.00 20.86 10 VAL B O 1
ATOM 898 N N . GLN B 1 30 ? 1.883 38.505 18.699 1.00 23.55 11 GLN B N 1
ATOM 899 C CA . GLN B 1 30 ? 0.720 39.289 18.449 1.00 24.06 11 GLN B CA 1
ATOM 900 C C . GLN B 1 30 ? 0.788 39.843 17.045 1.00 25.91 11 GLN B C 1
ATOM 901 O O . GLN B 1 30 ? 1.857 39.929 16.452 1.00 24.64 11 GLN B O 1
ATOM 907 N N . PRO B 1 31 ? -0.379 40.193 16.484 1.00 29.30 12 PRO B N 1
ATOM 908 C CA . PRO B 1 31 ? -0.392 40.691 15.118 1.00 29.21 12 PRO B CA 1
ATOM 909 C C . PRO B 1 31 ? 0.434 41.953 14.944 1.00 27.99 12 PRO B C 1
ATOM 910 O O . PRO B 1 31 ? 0.255 42.917 15.653 1.00 29.35 12 PRO B O 1
ATOM 914 N N . GLY B 1 32 ? 1.351 41.929 13.995 1.00 30.02 13 GLY B N 1
ATOM 915 C CA . GLY B 1 32 ? 2.227 43.059 13.738 1.00 30.68 13 GLY B CA 1
ATOM 916 C C . GLY B 1 32 ? 3.471 43.182 14.586 1.00 31.91 13 GLY B C 1
ATOM 917 O O . GLY B 1 32 ? 4.288 44.047 14.298 1.00 31.28 13 GLY B O 1
ATOM 918 N N . ARG B 1 33 ? 3.642 42.332 15.618 1.00 32.40 14 ARG B N 1
ATOM 919 C CA . ARG B 1 33 ? 4.802 42.439 16.527 1.00 30.74 14 ARG B CA 1
ATOM 920 C C . ARG B 1 33 ? 5.962 41.527 16.127 1.00 31.28 14 ARG B C 1
ATOM 921 O O . ARG B 1 33 ? 6.892 41.367 16.909 1.00 29.69 14 ARG B O 1
ATOM 929 N N . GLU B 1 34 ? 5.885 40.935 14.927 1.00 28.93 15 GLU B N 1
ATOM 930 C CA . GLU B 1 34 ? 6.820 39.923 14.442 1.00 28.88 15 GLU B CA 1
ATOM 931 C C . GLU B 1 34 ? 8.251 40.456 14.273 1.00 26.97 15 GLU B C 1
ATOM 932 O O . GLU B 1 34 ? 9.196 39.789 14.647 1.00 24.09 15 GLU B O 1
ATOM 938 N N . ALA B 1 35 ? 8.402 41.643 13.708 1.00 27.56 16 ALA B N 1
ATOM 939 C CA . ALA B 1 35 ? 9.730 42.243 13.501 1.00 28.36 16 ALA B CA 1
ATOM 940 C C . ALA B 1 35 ? 10.372 42.696 14.828 1.00 28.83 16 ALA B C 1
ATOM 941 O O . ALA B 1 35 ? 11.604 42.599 15.015 1.00 27.40 16 ALA B O 1
ATOM 943 N N . ASP B 1 36 ? 9.526 43.190 15.734 1.00 26.61 17 ASP B N 1
ATOM 944 C CA . ASP B 1 36 ? 9.931 43.498 17.092 1.00 27.58 17 ASP B CA 1
ATOM 945 C C . ASP B 1 36 ? 10.411 42.276 17.830 1.00 25.18 17 ASP B C 1
ATOM 946 O O . ASP B 1 36 ? 11.420 42.340 18.544 1.00 27.63 17 ASP B O 1
ATOM 951 N N . PHE B 1 37 ? 9.676 41.176 17.713 1.00 23.23 18 PHE B N 1
ATOM 952 C CA . PHE B 1 37 ? 10.048 39.943 18.426 1.00 22.97 18 PHE B CA 1
ATOM 953 C C . PHE B 1 37 ? 11.384 39.410 17.872 1.00 23.17 18 PHE B C 1
ATOM 954 O O . PHE B 1 37 ? 12.300 39.091 18.649 1.00 24.29 18 PHE B O 1
ATOM 962 N N . GLU B 1 38 ? 11.484 39.308 16.541 1.00 20.80 19 GLU B N 1
ATOM 963 C CA . GLU B 1 38 ? 12.737 38.900 15.900 1.00 20.71 19 GLU B CA 1
ATOM 964 C C . GLU B 1 38 ? 13.940 39.755 16.328 1.00 20.99 19 GLU B C 1
ATOM 965 O O . GLU B 1 38 ? 15.009 39.240 16.585 1.00 18.76 19 GLU B O 1
ATOM 971 N N . ALA B 1 39 ? 13.721 41.066 16.422 1.00 23.84 20 ALA B N 1
ATOM 972 C CA . ALA B 1 39 ? 14.694 42.029 16.962 1.00 22.90 20 ALA B CA 1
ATOM 973 C C . ALA B 1 39 ? 15.136 41.715 18.377 1.00 23.06 20 ALA B C 1
ATOM 974 O O . ALA B 1 39 ? 16.325 41.747 18.681 1.00 23.17 20 ALA B O 1
ATOM 976 N N . GLY B 1 40 ? 14.175 41.441 19.248 1.00 22.86 21 GLY B N 1
ATOM 977 C CA . GLY B 1 40 ? 14.459 41.126 20.622 1.00 21.16 21 GLY B CA 1
ATOM 978 C C . GLY B 1 40 ? 15.157 39.791 20.780 1.00 21.84 21 GLY B C 1
ATOM 979 O O . GLY B 1 40 ? 15.914 39.629 21.706 1.00 25.25 21 GLY B O 1
ATOM 980 N N . VAL B 1 41 ? 14.910 38.838 19.888 1.00 19.60 22 VAL B N 1
ATOM 981 C CA . VAL B 1 41 ? 15.596 37.548 19.957 1.00 18.08 22 VAL B CA 1
ATOM 982 C C . VAL B 1 41 ? 17.100 37.797 19.632 1.00 19.36 22 VAL B C 1
ATOM 983 O O . VAL B 1 41 ? 17.993 37.375 20.389 1.00 17.18 22 VAL B O 1
ATOM 987 N N . ALA B 1 42 ? 17.371 38.522 18.542 1.00 20.50 23 ALA B N 1
ATOM 988 C CA . ALA B 1 42 ? 18.748 38.891 18.156 1.00 19.73 23 ALA B CA 1
ATOM 989 C C . ALA B 1 42 ? 19.431 39.644 19.285 1.00 21.15 23 ALA B C 1
ATOM 990 O O . ALA B 1 42 ? 20.587 39.353 19.633 1.00 21.55 23 ALA B O 1
ATOM 992 N N . GLN B 1 43 ? 18.706 40.595 19.886 1.00 24.82 24 GLN B N 1
ATOM 993 C CA . GLN B 1 43 ? 19.231 41.360 21.040 1.00 22.69 24 GLN B CA 1
ATOM 994 C C . GLN B 1 43 ? 19.515 40.457 22.281 1.00 21.25 24 GLN B C 1
ATOM 995 O O . GLN B 1 43 ? 20.467 40.693 23.015 1.00 22.23 24 GLN B O 1
ATOM 1001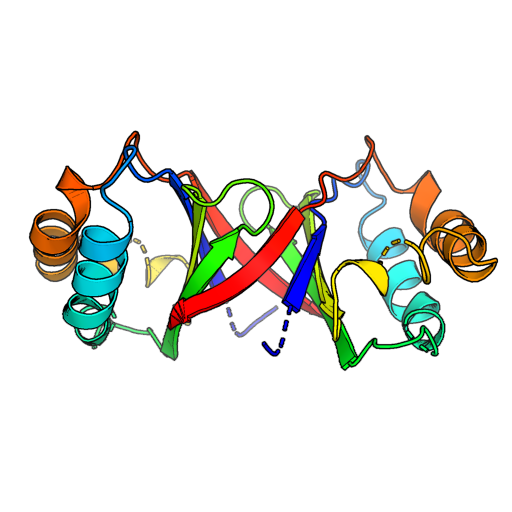 N N . ALA B 1 44 ? 18.720 39.405 22.457 1.00 20.30 25 ALA B N 1
ATOM 1002 C CA . ALA B 1 44 ? 18.832 38.461 23.571 1.00 21.71 25 ALA B CA 1
ATOM 1003 C C . ALA B 1 44 ? 19.879 37.386 23.363 1.00 22.30 25 ALA B C 1
ATOM 1004 O O . ALA B 1 44 ? 20.045 36.561 24.216 1.00 21.80 25 ALA B O 1
ATOM 1006 N N . ARG B 1 45 ? 20.602 37.378 22.248 1.00 25.63 26 ARG B N 1
ATOM 1007 C CA . ARG B 1 45 ? 21.522 36.282 22.021 1.00 28.97 26 ARG B CA 1
ATOM 1008 C C . ARG B 1 45 ? 22.632 36.112 23.046 1.00 26.03 26 ARG B C 1
ATOM 1009 O O . ARG B 1 45 ? 22.921 34.964 23.414 1.00 24.56 26 ARG B O 1
ATOM 1017 N N . PRO B 1 46 ? 23.230 37.221 23.525 1.00 25.27 27 PRO B N 1
ATOM 1018 C CA . PRO B 1 46 ? 24.159 37.154 24.647 1.00 23.02 27 PRO B CA 1
ATOM 1019 C C . PRO B 1 46 ? 23.596 36.525 25.936 1.00 21.28 27 PRO B C 1
ATOM 1020 O O . PRO B 1 46 ? 24.328 35.796 26.577 1.00 19.17 27 PRO B O 1
ATOM 1024 N N . LEU B 1 47 ? 22.333 36.794 26.307 1.00 21.59 28 LEU B N 1
ATOM 1025 C CA . LEU B 1 47 ? 21.722 36.188 27.492 1.00 22.89 28 LEU B CA 1
ATOM 1026 C C . LEU B 1 47 ? 21.748 34.678 27.454 1.00 24.36 28 LEU B C 1
ATOM 1027 O O . LEU B 1 47 ? 21.987 34.042 28.467 1.00 28.79 28 LEU B O 1
ATOM 1032 N N . PHE B 1 48 ? 21.463 34.103 26.294 1.00 22.88 29 PHE B N 1
ATOM 1033 C CA . PHE B 1 48 ? 21.538 32.675 26.118 1.00 24.95 29 PHE B CA 1
ATOM 1034 C C . PHE B 1 48 ? 22.970 32.178 26.147 1.00 24.96 29 PHE B C 1
ATOM 1035 O O . PHE B 1 48 ? 23.287 31.235 26.864 1.00 24.74 29 PHE B O 1
ATOM 1059 N N . ARG B 1 50 ? 25.542 33.166 27.471 1.00 22.79 31 ARG B N 1
ATOM 1060 C CA . ARG B 1 50 ? 26.176 33.203 28.764 1.00 21.46 31 ARG B CA 1
ATOM 1061 C C . ARG B 1 50 ? 25.451 32.376 29.785 1.00 21.98 31 ARG B C 1
ATOM 1062 O O . ARG B 1 50 ? 25.920 32.275 30.903 1.00 16.97 31 ARG B O 1
ATOM 1070 N N . ALA B 1 51 ? 24.337 31.755 29.408 1.00 23.12 32 ALA B N 1
ATOM 1071 C CA . ALA B 1 51 ? 23.619 30.884 30.323 1.00 20.96 32 ALA B CA 1
ATOM 1072 C C . ALA B 1 51 ? 24.351 29.554 30.464 1.00 19.38 32 ALA B C 1
ATOM 1073 O O . ALA B 1 51 ? 24.858 29.002 29.488 1.00 19.65 32 ALA B O 1
ATOM 1075 N N . ARG B 1 52 ? 24.374 29.011 31.679 1.00 21.37 33 ARG B N 1
ATOM 1076 C CA . ARG B 1 52 ? 25.112 27.770 31.968 1.00 20.72 33 ARG B CA 1
ATOM 1077 C C . ARG B 1 52 ? 24.590 26.600 31.142 1.00 21.04 33 ARG B C 1
ATOM 1078 O O . ARG B 1 52 ? 23.376 26.354 31.090 1.00 18.80 33 ARG B O 1
ATOM 1086 N N . GLY B 1 53 ? 25.499 25.877 30.496 1.00 19.46 34 GLY B N 1
ATOM 1087 C CA . GLY B 1 53 ? 25.125 24.716 29.665 1.00 17.77 34 GLY B CA 1
ATOM 1088 C C . GLY B 1 53 ? 24.507 25.014 28.310 1.00 16.34 34 GLY B C 1
ATOM 1089 O O . GLY B 1 53 ? 24.029 24.091 27.626 1.00 17.75 34 GLY B O 1
ATOM 1090 N N . CYS B 1 54 ? 24.551 26.271 27.877 1.00 17.30 35 CYS B N 1
ATOM 1091 C CA . CYS B 1 54 ? 23.868 26.648 26.652 1.00 19.26 35 CYS B CA 1
ATOM 1092 C C . CYS B 1 54 ? 24.858 26.661 25.483 1.00 19.45 35 CYS B C 1
ATOM 1093 O O . CYS B 1 54 ? 25.876 27.333 25.551 1.00 19.31 35 CYS B O 1
ATOM 1096 N N . HIS B 1 55 ? 24.529 25.945 24.417 1.00 20.02 36 HIS B N 1
ATOM 1097 C CA . HIS B 1 55 ? 25.403 25.859 23.221 1.00 22.51 36 HIS B CA 1
ATOM 1098 C C . HIS B 1 55 ? 24.771 26.330 21.911 1.00 21.03 36 HIS B C 1
ATOM 1099 O O . HIS B 1 55 ? 25.291 26.039 20.864 1.00 20.39 36 HIS B O 1
ATOM 1106 N N . GLY B 1 56 ? 23.680 27.086 21.958 1.00 18.53 37 GLY B N 1
ATOM 1107 C CA . GLY B 1 56 ? 23.140 27.627 20.726 1.00 19.03 37 GLY B CA 1
ATOM 1108 C C . GLY B 1 56 ? 21.685 28.005 20.768 1.00 20.03 37 GLY B C 1
ATOM 1109 O O . GLY B 1 56 ? 20.922 27.435 21.521 1.00 19.49 37 GLY B O 1
ATOM 1110 N N . VAL B 1 57 ? 21.333 28.996 19.957 1.00 20.33 38 VAL B N 1
ATOM 1111 C CA . VAL B 1 57 ? 19.958 29.456 19.798 1.00 20.00 38 VAL B CA 1
ATOM 1112 C C . VAL B 1 57 ? 19.688 29.674 18.338 1.00 18.68 38 VAL B C 1
ATOM 1113 O O . VAL B 1 57 ? 20.491 30.342 17.656 1.00 17.67 38 VAL B O 1
ATOM 1117 N N . ALA B 1 58 ? 18.564 29.125 17.865 1.00 15.74 39 ALA B N 1
ATOM 1118 C CA . ALA B 1 58 ? 18.089 29.346 16.483 1.00 17.62 39 ALA B CA 1
ATOM 1119 C C . ALA B 1 58 ? 16.609 29.798 16.531 1.00 16.33 39 ALA B C 1
ATOM 1120 O O . ALA B 1 58 ? 15.903 29.510 17.485 1.00 16.22 39 ALA B O 1
ATOM 1122 N N . LEU B 1 59 ? 16.163 30.567 15.547 1.00 16.15 40 LEU B N 1
ATOM 1123 C CA . LEU B 1 59 ? 14.773 31.006 15.500 1.00 15.26 40 LEU B CA 1
ATOM 1124 C C . LEU B 1 59 ? 14.151 30.639 14.156 1.00 15.07 40 LEU B C 1
ATOM 1125 O O . LEU B 1 59 ? 14.715 30.901 13.116 1.00 13.36 40 LEU B O 1
ATOM 1130 N N . HIS B 1 60 ? 12.997 29.979 14.212 1.00 15.00 41 HIS B N 1
ATOM 1131 C CA . HIS B 1 60 ? 12.298 29.539 13.020 1.00 13.95 41 HIS B CA 1
ATOM 1132 C C . HIS B 1 60 ? 10.927 30.139 13.043 1.00 12.85 41 HIS B C 1
ATOM 1133 O O . HIS B 1 60 ? 10.318 30.290 14.105 1.00 13.84 41 HIS B O 1
ATOM 1140 N N . ARG B 1 61 ? 10.466 30.477 11.856 1.00 12.36 42 ARG B N 1
ATOM 1141 C CA . ARG B 1 61 ? 9.154 31.047 11.658 1.00 16.16 42 ARG B CA 1
ATOM 1142 C C . ARG B 1 61 ? 8.326 30.156 10.772 1.00 14.43 42 ARG B C 1
ATOM 1143 O O . ARG B 1 61 ? 8.818 29.651 9.761 1.00 15.30 42 ARG B O 1
ATOM 1151 N N . SER B 1 62 ? 7.053 29.995 11.148 1.00 16.09 43 SER B N 1
ATOM 1152 C CA . SER B 1 62 ? 6.092 29.159 10.400 1.00 18.73 43 SER B CA 1
ATOM 1153 C C . SER B 1 62 ? 5.696 29.852 9.118 1.00 19.47 43 SER B C 1
ATOM 1154 O O . SER B 1 62 ? 5.506 31.106 9.103 1.00 16.86 43 SER B O 1
ATOM 1157 N N . ILE B 1 63 ? 5.604 29.020 8.059 1.00 17.47 44 ILE B N 1
ATOM 1158 C CA . ILE B 1 63 ? 5.140 29.441 6.757 1.00 16.05 44 ILE B CA 1
ATOM 1159 C C . ILE B 1 63 ? 3.619 29.479 6.720 1.00 16.59 44 ILE B C 1
ATOM 1160 O O . ILE B 1 63 ? 3.045 30.462 6.270 1.00 16.12 44 ILE B O 1
ATOM 1165 N N . GLU B 1 64 ? 2.951 28.448 7.249 1.00 16.74 45 GLU B N 1
ATOM 1166 C CA . GLU B 1 64 ? 1.485 28.434 7.281 1.00 16.00 45 GLU B CA 1
ATOM 1167 C C . GLU B 1 64 ? 0.881 29.490 8.207 1.00 21.34 45 GLU B C 1
ATOM 1168 O O . GLU B 1 64 ? -0.180 30.059 7.888 1.00 24.81 45 GLU B O 1
ATOM 1174 N N . ALA B 1 65 ? 1.548 29.730 9.343 1.00 20.03 46 ALA B N 1
ATOM 1175 C CA . ALA B 1 65 ? 1.083 30.602 10.410 1.00 19.83 46 ALA B CA 1
ATOM 1176 C C . ALA B 1 65 ? 2.214 31.523 10.759 1.00 20.47 46 ALA B C 1
ATOM 1177 O O . ALA B 1 65 ? 2.943 31.233 11.704 1.00 21.73 46 ALA B O 1
ATOM 1179 N N . PRO B 1 66 ? 2.347 32.652 10.023 1.00 20.83 47 PRO B N 1
ATOM 1180 C CA . PRO B 1 66 ? 3.432 33.640 10.153 1.00 21.97 47 PRO B CA 1
ATOM 1181 C C . PRO B 1 66 ? 3.569 34.380 11.521 1.00 19.76 47 PRO B C 1
ATOM 1182 O O . PRO B 1 66 ? 4.597 34.983 11.792 1.00 19.39 47 PRO B O 1
ATOM 1186 N N . GLN B 1 67 ? 2.570 34.303 12.387 1.00 17.85 48 GLN B N 1
ATOM 1187 C CA . GLN B 1 67 ? 2.734 34.794 13.733 1.00 18.77 48 GLN B CA 1
ATOM 1188 C C . GLN B 1 67 ? 3.359 33.734 14.632 1.00 18.97 48 GLN B C 1
ATOM 1189 O O . GLN B 1 67 ? 3.677 34.073 15.772 1.00 18.56 48 GLN B O 1
ATOM 1195 N N . ARG B 1 68 ? 3.492 32.472 14.166 1.00 15.81 49 ARG B N 1
ATOM 1196 C CA . ARG B 1 68 ? 4.119 31.423 14.988 1.00 16.77 49 ARG B CA 1
ATOM 1197 C C . ARG B 1 68 ? 5.603 31.243 14.724 1.00 14.42 49 ARG B C 1
ATOM 1198 O O . ARG B 1 68 ? 6.034 31.159 13.581 1.00 14.52 49 ARG B O 1
ATOM 1206 N N . TYR B 1 69 ? 6.363 31.162 15.809 1.00 15.49 50 TYR B N 1
ATOM 1207 C CA . TYR B 1 69 ? 7.802 30.971 15.779 1.00 17.16 50 TYR B CA 1
ATOM 1208 C C . TYR B 1 69 ? 8.133 29.785 16.636 1.00 17.78 50 TYR B C 1
ATOM 1209 O O . TYR B 1 69 ? 7.426 29.499 17.580 1.00 12.19 50 TYR B O 1
ATOM 1218 N N . THR B 1 70 ? 9.228 29.100 16.286 1.00 20.54 51 THR B N 1
ATOM 1219 C CA . THR B 1 70 ? 9.845 28.083 17.128 1.00 16.48 51 THR B CA 1
ATOM 1220 C C . THR B 1 70 ? 11.267 28.558 17.523 1.00 18.42 51 THR B C 1
ATOM 1221 O O . THR B 1 70 ? 12.117 28.806 16.664 1.00 17.58 51 THR B O 1
ATOM 1225 N N . LEU B 1 71 ? 11.537 28.636 18.822 1.00 16.18 52 LEU B N 1
ATOM 1226 C CA . LEU B 1 71 ? 12.869 28.909 19.313 1.00 15.35 52 LEU B CA 1
ATOM 1227 C C . LEU B 1 71 ? 13.469 27.559 19.668 1.00 16.43 52 LEU B C 1
ATOM 1228 O O . LEU B 1 71 ? 12.853 26.767 20.340 1.00 18.41 52 LEU B O 1
ATOM 1233 N N . VAL B 1 72 ? 14.669 27.281 19.165 1.00 18.21 53 VAL B N 1
ATOM 1234 C CA . VAL B 1 72 ? 15.359 26.024 19.399 1.00 15.56 53 VAL B CA 1
ATOM 1235 C C . VAL B 1 72 ? 16.641 26.359 20.120 1.00 16.11 53 VAL B C 1
ATOM 1236 O O . VAL B 1 72 ? 17.495 27.039 19.596 1.00 16.64 53 VAL B O 1
ATOM 1240 N N . VAL B 1 73 ? 16.759 25.916 21.365 1.00 18.56 54 VAL B N 1
ATOM 1241 C CA . VAL B 1 73 ? 17.912 26.221 22.193 1.00 17.04 54 VAL B CA 1
ATOM 1242 C C . VAL B 1 73 ? 18.635 24.928 22.619 1.00 17.78 54 VAL B C 1
ATOM 1243 O O . VAL B 1 73 ? 18.010 23.952 23.057 1.00 15.40 54 VAL B O 1
ATOM 1247 N N . ASP B 1 74 ? 19.964 24.914 22.485 1.00 16.97 55 ASP B N 1
ATOM 1248 C CA . ASP B 1 74 ? 20.742 23.721 22.777 1.00 14.32 55 ASP B CA 1
ATOM 1249 C C . ASP B 1 74 ? 21.266 23.802 24.183 1.00 15.04 55 ASP B C 1
ATOM 1250 O O . ASP B 1 74 ? 21.930 24.778 24.527 1.00 11.27 55 ASP B O 1
ATOM 1255 N N . TRP B 1 75 ? 21.020 22.745 24.978 1.00 15.11 56 TRP B N 1
ATOM 1256 C CA . TRP B 1 75 ? 21.383 22.726 26.410 1.00 13.77 56 TRP B CA 1
ATOM 1257 C C . TRP B 1 75 ? 22.088 21.423 26.723 1.00 15.04 56 TRP B C 1
ATOM 1258 O O . TRP B 1 75 ? 21.759 20.394 26.169 1.00 15.36 56 TRP B O 1
ATOM 1269 N N . GLU B 1 76 ? 23.024 21.444 27.649 1.00 17.16 57 GLU B N 1
ATOM 1270 C CA . GLU B 1 76 ? 23.668 20.189 28.053 1.00 20.15 57 GLU B CA 1
ATOM 1271 C C . GLU B 1 76 ? 22.634 19.314 28.754 1.00 19.88 57 GLU B C 1
ATOM 1272 O O . GLU B 1 76 ? 22.501 18.135 28.448 1.00 19.07 57 GLU B O 1
ATOM 1278 N N . THR B 1 77 ? 21.842 19.935 29.631 1.00 19.47 58 THR B N 1
ATOM 1279 C CA . THR B 1 77 ? 20.750 19.229 30.330 1.00 16.63 58 THR B CA 1
ATOM 1280 C C . THR B 1 77 ? 19.510 20.059 30.411 1.00 14.62 58 THR B C 1
ATOM 1281 O O . THR B 1 77 ? 19.522 21.315 30.246 1.00 14.54 58 THR B O 1
ATOM 1285 N N . VAL B 1 78 ? 18.409 19.367 30.648 1.00 18.25 59 VAL B N 1
ATOM 1286 C CA . VAL B 1 78 ? 17.113 20.043 30.845 1.00 15.31 59 VAL B CA 1
ATOM 1287 C C . VAL B 1 78 ? 17.211 20.996 32.038 1.00 12.64 59 VAL B C 1
ATOM 1288 O O . VAL B 1 78 ? 16.747 22.129 31.940 1.00 12.36 59 VAL B O 1
ATOM 1292 N N . ASP B 1 79 ? 17.822 20.564 33.161 1.00 13.67 60 ASP B N 1
ATOM 1293 C CA . ASP B 1 79 ? 17.952 21.466 34.331 1.00 15.07 60 ASP B CA 1
ATOM 1294 C C . ASP B 1 79 ? 18.665 22.771 34.027 1.00 16.37 60 ASP B C 1
ATOM 1295 O O . ASP B 1 79 ? 18.288 23.809 34.555 1.00 15.00 60 ASP B O 1
ATOM 1300 N N . ASN B 1 80 ? 19.680 22.731 33.167 1.00 18.45 61 ASN B N 1
ATOM 1301 C CA . ASN B 1 80 ? 20.342 23.963 32.736 1.00 18.42 61 ASN B CA 1
ATOM 1302 C C . ASN B 1 80 ? 19.310 24.973 32.294 1.00 17.24 61 ASN B C 1
ATOM 1303 O O . ASN B 1 80 ? 19.388 26.157 32.595 1.00 15.43 61 ASN B O 1
ATOM 1308 N N . HIS B 1 81 ? 18.330 24.509 31.543 1.00 19.47 62 HIS B N 1
ATOM 1309 C CA . HIS B 1 81 ? 17.267 25.402 31.137 1.00 15.18 62 HIS B CA 1
ATOM 1310 C C . HIS B 1 81 ? 16.231 25.674 32.237 1.00 13.99 62 HIS B C 1
ATOM 1311 O O . HIS B 1 81 ? 15.970 26.843 32.639 1.00 13.1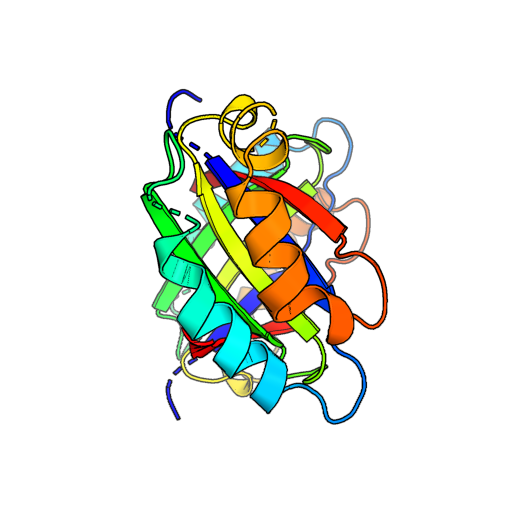7 62 HIS B O 1
ATOM 1326 N N . VAL B 1 83 ? 15.883 24.858 35.511 1.00 15.87 64 VAL B N 1
ATOM 1327 C CA . VAL B 1 83 ? 16.302 25.293 36.872 1.00 14.08 64 VAL B CA 1
ATOM 1328 C C . VAL B 1 83 ? 17.274 26.471 36.748 1.00 13.75 64 VAL B C 1
ATOM 1329 O O . VAL B 1 83 ? 16.953 27.617 37.113 1.00 15.37 64 VAL B O 1
ATOM 1333 N N . ASP B 1 84 ? 18.432 26.231 36.168 1.00 13.61 65 ASP B N 1
ATOM 1334 C CA . ASP B 1 84 ? 19.502 27.264 36.180 1.00 15.06 65 ASP B CA 1
ATOM 1335 C C . ASP B 1 84 ? 19.102 28.543 35.426 1.00 17.10 65 ASP B C 1
ATOM 1336 O O . ASP B 1 84 ? 19.184 29.662 35.996 1.00 14.39 65 ASP B O 1
ATOM 1341 N N . PHE B 1 85 ? 18.660 28.403 34.180 1.00 14.51 66 PHE B N 1
ATOM 1342 C CA . PHE B 1 85 ? 18.292 29.579 33.354 1.00 16.14 66 PHE B CA 1
ATOM 1343 C C . PHE B 1 85 ? 17.006 30.225 33.870 1.00 18.28 66 PHE B C 1
ATOM 1344 O O . PHE B 1 85 ? 16.953 31.434 34.042 1.00 19.80 66 PHE B O 1
ATOM 1352 N N . ARG B 1 86 ? 15.964 29.432 34.111 1.00 16.85 67 ARG B N 1
ATOM 1353 C CA . ARG B 1 86 ? 14.692 29.975 34.622 1.00 17.18 67 ARG B CA 1
ATOM 1354 C C . ARG B 1 86 ? 14.792 30.750 35.915 1.00 17.23 67 ARG B C 1
ATOM 1355 O O . ARG B 1 86 ? 14.066 31.716 36.098 1.00 16.20 67 ARG B O 1
ATOM 1363 N N . GLN B 1 87 ? 15.658 30.311 36.827 1.00 18.38 68 GLN B N 1
ATOM 1364 C CA . GLN B 1 87 ? 15.777 30.973 38.136 1.00 19.19 68 GLN B CA 1
ATOM 1365 C C . GLN B 1 87 ? 16.764 32.153 38.152 1.00 19.49 68 GLN B C 1
ATOM 1366 O O . GLN B 1 87 ? 17.062 32.681 39.225 1.00 23.41 68 GLN B O 1
ATOM 1372 N N . SER B 1 88 ? 17.254 32.585 36.995 1.00 18.51 69 SER B N 1
ATOM 1373 C CA . SER B 1 88 ? 18.307 33.581 36.924 1.00 17.16 69 SER B CA 1
ATOM 1374 C C . SER B 1 88 ? 17.733 34.931 36.499 1.00 20.77 69 SER B C 1
ATOM 1375 O O . SER B 1 88 ? 16.617 35.009 35.949 1.00 20.43 69 SER B O 1
ATOM 1378 N N . ALA B 1 89 ? 18.504 35.993 36.752 1.00 20.86 70 ALA B N 1
ATOM 1379 C CA . ALA B 1 89 ? 18.103 37.331 36.415 1.00 20.38 70 ALA B CA 1
ATOM 1380 C C . ALA B 1 89 ? 17.900 37.436 34.932 1.00 21.76 70 ALA B C 1
ATOM 1381 O O . ALA B 1 89 ? 17.051 38.210 34.508 1.00 21.13 70 ALA B O 1
ATOM 1383 N N . ASP B 1 90 ? 18.677 36.678 34.141 1.00 21.14 71 ASP B N 1
ATOM 1384 C CA . ASP B 1 90 ? 18.628 36.821 32.687 1.00 18.45 71 ASP B CA 1
ATOM 1385 C C . ASP B 1 90 ? 17.331 36.346 32.093 1.00 20.73 71 ASP B C 1
ATOM 1386 O O . ASP B 1 90 ? 16.966 36.799 31.011 1.00 22.32 71 ASP B O 1
ATOM 1391 N N . PHE B 1 91 ? 16.687 35.368 32.738 1.00 19.78 72 PHE B N 1
ATOM 1392 C CA . PHE B 1 91 ? 15.334 34.960 32.327 1.00 21.69 72 PHE B CA 1
ATOM 1393 C C . PHE B 1 91 ? 14.356 36.134 32.342 1.00 20.74 72 PHE B C 1
ATOM 1394 O O . PHE B 1 91 ? 13.455 36.265 31.486 1.00 22.04 72 PHE B O 1
ATOM 1402 N N . GLN B 1 92 ? 14.572 37.009 33.317 1.00 22.39 73 GLN B N 1
ATOM 1403 C CA . GLN B 1 92 ? 13.751 38.183 33.523 1.00 21.71 73 GLN B CA 1
ATOM 1404 C C . GLN B 1 92 ? 14.113 39.229 32.481 1.00 23.72 73 GLN B C 1
ATOM 1405 O O . GLN B 1 92 ? 13.247 39.882 31.908 1.00 23.83 73 GLN B O 1
ATOM 1411 N N . GLU B 1 93 ? 15.405 39.358 32.205 1.00 23.81 74 GLU B N 1
ATOM 1412 C CA . GLU B 1 93 ? 15.859 40.225 31.127 1.00 22.99 74 GLU B CA 1
ATOM 1413 C C . GLU B 1 93 ? 15.298 39.766 29.765 1.00 21.06 74 GLU B C 1
ATOM 1414 O O . GLU B 1 93 ? 14.823 40.571 28.981 1.00 20.66 74 GLU B O 1
ATOM 1420 N N . TRP B 1 94 ? 15.334 38.462 29.502 1.00 21.65 75 TRP B N 1
ATOM 1421 C CA . TRP B 1 94 ? 14.718 37.879 28.317 1.00 22.66 75 TRP B CA 1
ATOM 1422 C C . TRP B 1 94 ? 13.249 38.316 28.165 1.00 23.45 75 TRP B C 1
ATOM 1423 O O . TRP B 1 94 ? 12.864 38.827 27.116 1.00 22.63 75 TRP B O 1
ATOM 1434 N N . ARG B 1 95 ? 12.455 38.099 29.215 1.00 23.93 76 ARG B N 1
ATOM 1435 C CA . ARG B 1 95 ? 11.045 38.463 29.231 1.00 24.55 76 ARG B CA 1
ATOM 1436 C C . ARG B 1 95 ? 10.809 39.937 29.015 1.00 26.32 76 ARG B C 1
ATOM 1437 O O . ARG B 1 95 ? 9.885 40.272 28.311 1.00 22.85 76 ARG B O 1
ATOM 1445 N N . LYS B 1 96 ? 11.636 40.810 29.602 1.00 27.98 77 LYS B N 1
ATOM 1446 C CA . LYS B 1 96 ? 11.550 42.243 29.337 1.00 31.49 77 LYS B CA 1
ATOM 1447 C C . LYS B 1 96 ? 11.766 42.573 27.864 1.00 31.27 77 LYS B C 1
ATOM 1448 O O . LYS B 1 96 ? 11.111 43.481 27.340 1.00 33.28 77 LYS B O 1
ATOM 1454 N N . LEU B 1 97 ? 12.668 41.839 27.205 1.00 30.55 78 LEU B N 1
ATOM 1455 C CA . LEU B 1 97 ? 12.997 42.040 25.775 1.00 30.26 78 LEU B CA 1
ATOM 1456 C C . LEU B 1 97 ? 11.923 41.567 24.781 1.00 29.32 78 LEU B C 1
ATOM 1457 O O . LEU B 1 97 ? 11.732 42.224 23.751 1.00 31.91 78 LEU B O 1
ATOM 1462 N N . VAL B 1 98 ? 11.274 40.431 25.044 1.00 26.81 79 VAL B N 1
ATOM 1463 C CA . VAL B 1 98 ? 10.313 39.829 24.093 1.00 24.96 79 VAL B CA 1
ATOM 1464 C C . VAL B 1 98 ? 8.902 39.555 24.614 1.00 23.14 79 VAL B C 1
ATOM 1465 O O . VAL B 1 98 ? 8.013 39.349 23.821 1.00 21.86 79 VAL B O 1
ATOM 1469 N N . GLY B 1 99 ? 8.718 39.497 25.935 1.00 22.91 80 GLY B N 1
ATOM 1470 C CA . GLY B 1 99 ? 7.461 39.158 26.564 1.00 20.86 80 GLY B CA 1
ATOM 1471 C C . GLY B 1 99 ? 6.215 39.899 26.148 1.00 22.75 80 GLY B C 1
ATOM 1472 O O . GLY B 1 99 ? 5.153 39.303 26.137 1.00 23.09 80 GLY B O 1
ATOM 1473 N N . GLU B 1 100 ? 6.324 41.186 25.808 1.00 24.66 81 GLU B N 1
ATOM 1474 C CA . GLU B 1 100 ? 5.143 41.974 25.382 1.00 26.13 81 GLU B CA 1
ATOM 1475 C C . GLU B 1 100 ? 4.771 41.746 23.906 1.00 26.75 81 GLU B C 1
ATOM 1476 O O . GLU B 1 100 ? 3.764 42.268 23.417 1.00 27.23 81 GLU B O 1
ATOM 1478 N N . CYS B 1 101 ? 5.611 41.019 23.180 1.00 26.68 82 CYS B N 1
ATOM 1479 C CA . CYS B 1 101 ? 5.254 40.504 21.862 1.00 25.73 82 CYS B CA 1
ATOM 1480 C C . CYS B 1 101 ? 4.389 39.242 21.891 1.00 24.42 82 CYS B C 1
ATOM 1481 O O . CYS B 1 101 ? 3.756 38.917 20.894 1.00 23.39 82 CYS B O 1
ATOM 1484 N N . PHE B 1 102 ? 4.412 38.486 22.983 1.00 22.60 83 PHE B N 1
ATOM 1485 C CA . PHE B 1 102 ? 3.660 37.230 23.022 1.00 20.29 83 PHE B CA 1
ATOM 1486 C C . PHE B 1 102 ? 2.141 37.473 23.055 1.00 21.45 83 PHE B C 1
ATOM 1487 O O . PHE B 1 102 ? 1.676 38.415 23.713 1.00 18.09 83 PHE B O 1
ATOM 1495 N N . ALA B 1 103 ? 1.391 36.592 22.369 1.00 18.33 84 ALA B N 1
ATOM 1496 C CA . ALA B 1 103 ? -0.088 36.593 22.319 1.00 19.44 84 ALA B CA 1
ATOM 1497 C C . ALA B 1 103 ? -0.658 35.709 23.407 1.00 19.89 84 ALA B C 1
ATOM 1498 O O . ALA B 1 103 ? -1.773 35.912 23.862 1.00 19.60 84 ALA B O 1
ATOM 1500 N N . GLU B 1 104 ? 0.126 34.702 23.778 1.00 22.72 85 GLU B N 1
ATOM 1501 C CA . GLU B 1 104 ? -0.131 33.825 24.908 1.00 22.25 85 GLU B CA 1
ATOM 1502 C C . GLU B 1 104 ? 1.208 33.229 25.387 1.00 24.01 85 GLU B C 1
ATOM 1503 O O . GLU B 1 104 ? 2.248 33.410 24.739 1.00 20.58 85 GLU B O 1
ATOM 1509 N N . PRO B 1 105 ? 1.199 32.555 26.541 1.00 25.56 86 PRO B N 1
ATOM 1510 C CA . PRO B 1 105 ? 2.429 31.946 27.035 1.00 24.04 86 PRO B CA 1
ATOM 1511 C C . PRO B 1 105 ? 2.982 30.823 26.135 1.00 22.26 86 PRO B C 1
ATOM 1512 O O . PRO B 1 105 ? 2.254 29.908 25.773 1.00 23.23 86 PRO B O 1
ATOM 1516 N N . PRO B 1 106 ? 4.282 30.884 25.807 1.00 18.77 87 PRO B N 1
ATOM 1517 C CA . PRO B 1 106 ? 4.928 29.883 24.951 1.00 17.17 87 PRO B CA 1
ATOM 1518 C C . PRO B 1 106 ? 4.719 28.446 25.425 1.00 15.93 87 PRO B C 1
ATOM 1519 O O . PRO B 1 106 ? 4.697 28.203 26.616 1.00 18.33 87 PRO B O 1
ATOM 1523 N N . GLN B 1 107 ? 4.560 27.494 24.507 1.00 19.74 88 GLN B N 1
ATOM 1524 C CA . GLN B 1 107 ? 4.506 26.065 24.850 1.00 21.03 88 GLN B CA 1
ATOM 1525 C C . GLN B 1 107 ? 5.917 25.517 24.695 1.00 17.63 88 GLN B C 1
ATOM 1526 O O . GLN B 1 107 ? 6.483 25.586 23.613 1.00 20.91 88 GLN B O 1
ATOM 1530 N N . VAL B 1 108 ? 6.479 24.989 25.776 1.00 17.30 89 VAL B N 1
ATOM 1531 C CA . VAL B 1 108 ? 7.899 24.555 25.846 1.00 17.40 89 VAL B CA 1
ATOM 1532 C C . VAL B 1 108 ? 7.973 23.034 26.135 1.00 18.36 89 VAL B C 1
ATOM 1533 O O . VAL B 1 108 ? 7.242 22.531 26.986 1.00 13.78 89 VAL B O 1
ATOM 1537 N N . HIS B 1 109 ? 8.814 22.315 25.387 1.00 17.25 90 HIS B N 1
ATOM 1538 C CA . HIS B 1 109 ? 9.180 20.922 25.686 1.00 15.83 90 HIS B CA 1
ATOM 1539 C C . HIS B 1 109 ? 10.649 20.735 25.250 1.00 14.90 90 HIS B C 1
ATOM 1540 O O . HIS B 1 109 ? 11.278 21.664 24.748 1.00 13.70 90 HIS B O 1
ATOM 1547 N N . HIS B 1 110 ? 11.189 19.561 25.498 1.00 11.98 91 HIS B N 1
ATOM 1548 C CA . HIS B 1 110 ? 12.590 19.298 25.256 1.00 13.87 91 HIS B CA 1
ATOM 1549 C C . HIS B 1 110 ? 12.658 18.062 24.411 1.00 12.06 91 HIS B C 1
ATOM 1550 O O . HIS B 1 110 ? 11.813 17.220 24.515 1.00 16.32 91 HIS B O 1
ATOM 1557 N N . GLU B 1 111 ? 13.618 18.007 23.517 1.00 15.37 92 GLU B N 1
ATOM 1558 C CA . GLU B 1 111 ? 13.778 16.869 22.643 1.00 17.01 92 GLU B CA 1
ATOM 1559 C C . GLU B 1 111 ? 15.204 16.429 22.632 1.00 17.86 92 GLU B C 1
ATOM 1560 O O . GLU B 1 111 ? 16.108 17.200 22.949 1.00 15.32 92 GLU B O 1
ATOM 1566 N N . GLN B 1 112 ? 15.390 15.168 22.246 1.00 20.44 93 GLN B N 1
ATOM 1567 C CA . GLN B 1 112 ? 16.684 14.626 21.941 1.00 21.64 93 GLN B CA 1
ATOM 1568 C C . GLN B 1 112 ? 16.717 14.062 20.519 1.00 19.24 93 GLN B C 1
ATOM 1569 O O . GLN B 1 112 ? 15.781 13.397 20.092 1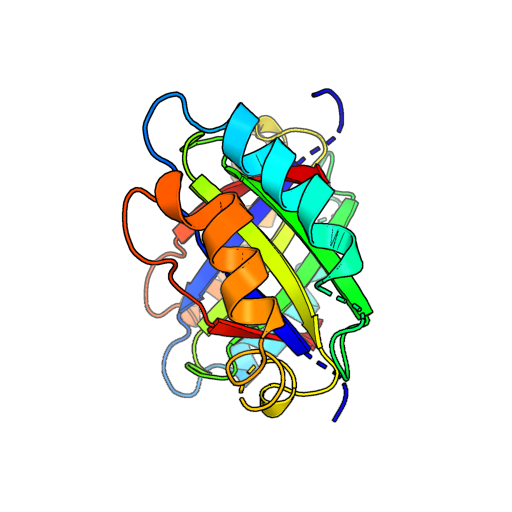.00 17.17 93 GLN B O 1
ATOM 1575 N N . LYS B 1 113 ? 17.832 14.237 19.822 1.00 18.47 94 LYS B N 1
ATOM 1576 C CA . LYS B 1 113 ? 18.001 13.641 18.486 1.00 18.26 94 LYS B CA 1
ATOM 1577 C C . LYS B 1 113 ? 18.210 12.116 18.453 1.00 17.76 94 LYS B C 1
ATOM 1578 O O . LYS B 1 113 ? 19.158 11.579 19.035 1.00 18.48 94 LYS B O 1
ATOM 1584 N N . VAL B 1 114 ? 17.334 11.415 17.735 1.00 19.17 95 VAL B N 1
ATOM 1585 C CA . VAL B 1 114 ? 17.392 9.951 17.659 1.00 19.04 95 VAL B CA 1
ATOM 1586 C C . VAL B 1 114 ? 18.124 9.512 16.406 1.00 20.37 95 VAL B C 1
ATOM 1587 O O . VAL B 1 114 ? 19.033 8.699 16.486 1.00 19.67 95 VAL B O 1
ATOM 1591 N N . LEU B 1 115 ? 17.760 10.086 15.267 1.00 21.74 96 LEU B N 1
ATOM 1592 C CA . LEU B 1 115 ? 18.421 9.787 13.989 1.00 21.93 96 LEU B CA 1
ATOM 1593 C C . LEU B 1 115 ? 18.786 11.120 13.337 1.00 22.85 96 LEU B C 1
ATOM 1594 O O . LEU B 1 115 ? 18.165 12.162 13.596 1.00 19.80 96 LEU B O 1
#

Foldseek 3Di:
DQFKKKKWKFAFDPPCLVLQVVLCVVLQVLCVQPQWDDWDKAADPVRRRIIIIITGGNDVCSCCRSCPDVSVVVSCVSHVVGTPDGIDIDMGDDDD/DFKKKKWKFFFPPPCLVQQVVLVVVLPVLCVQPQWDDWDKAADPVRRRIIIIITGGRDPCSVCRSCVDVSVVVSCVRRVVRTPDGIDIDMGDDDD

Solvent-accessible surface area: 10173 Å² total

B-factor: mean 22.56, std 9.6, range [2.0, 65.44]

Organism: Bordetella bronchiseptica (strain ATCC BAA-588 / NCTC 13252 / RB50) (NCBI:txid257310)

CATH classification: 3.30.70.100

InterPro domains:
  IPR007138 Antibiotic biosynthesis monooxygenase domain [PF03992] (1-77)
  IPR007138 Antibiotic biosynthesis monooxygenase domain [PS51725] (2-91)
  IPR011008 Dimeric alpha-beta barrel [SSF54909] (1-96)

Nearest PDB structures (foldseek):
  2omo-assembly4_E  TM=8.332E-01  e=9.354E-08  Nitrosomonas europaea
  4zos-assembly2_B  TM=8.360E-01  e=6.812E-07  Yersinia enterocolitica subsp. enterocolitica 8081
  4zos-assembly1_C  TM=8.145E-01  e=4.638E-07  Yersinia enterocolitica subsp. enterocolitica 8081
  4hl9-assembly4_H  TM=8.219E-01  e=1.292E-06  Rhodospirillum rubrum ATCC 11170
  2gff-assembly1_A  TM=7.989E-01  e=8.801E-07  Yersinia pestis